Protein AF-A0A2S8VZA4-F1 (afdb_monomer_lite)

Radius of gyration: 19.42 Å; chains: 1; bounding box: 46×30×53 Å

Structure (mmCIF, N/CA/C/O backbone):
data_AF-A0A2S8VZA4-F1
#
_entry.id   AF-A0A2S8VZA4-F1
#
loop_
_atom_site.group_PDB
_atom_site.id
_atom_site.type_symbol
_atom_site.label_atom_id
_atom_site.label_alt_id
_atom_site.label_comp_id
_atom_site.label_asym_id
_atom_site.label_entity_id
_atom_site.label_seq_id
_atom_site.pdbx_PDB_ins_code
_atom_site.Cartn_x
_atom_site.Cartn_y
_atom_site.Cartn_z
_atom_site.occupancy
_atom_site.B_iso_or_equiv
_atom_site.auth_seq_id
_atom_site.auth_comp_id
_atom_site.auth_asym_id
_atom_site.auth_atom_id
_atom_site.pdbx_PDB_model_num
ATOM 1 N N . MET A 1 1 ? 7.591 -18.700 -24.364 1.00 55.00 1 MET A N 1
ATOM 2 C CA . MET A 1 1 ? 7.112 -17.469 -23.707 1.00 55.00 1 MET A CA 1
ATOM 3 C C . MET A 1 1 ? 7.825 -17.364 -22.366 1.00 55.00 1 MET A C 1
ATOM 5 O O . MET A 1 1 ? 7.843 -18.364 -21.656 1.00 55.00 1 MET A O 1
ATOM 9 N N . LYS A 1 2 ? 8.499 -16.248 -22.055 1.00 70.25 2 LYS A N 1
ATOM 10 C CA . LYS A 1 2 ? 9.031 -16.037 -20.696 1.00 70.25 2 LYS A CA 1
ATOM 11 C C . LYS A 1 2 ? 7.823 -15.895 -19.764 1.00 70.25 2 LYS A C 1
ATOM 13 O O . LYS A 1 2 ? 6.930 -15.115 -20.073 1.00 70.25 2 LYS A O 1
ATOM 18 N N . THR A 1 3 ? 7.761 -16.662 -18.678 1.00 84.06 3 THR A N 1
ATOM 19 C CA . THR A 1 3 ? 6.697 -16.487 -17.680 1.00 84.06 3 THR A CA 1
ATOM 20 C C . THR A 1 3 ? 6.897 -15.136 -16.998 1.00 84.06 3 THR A C 1
ATOM 22 O O . THR A 1 3 ? 7.970 -14.877 -16.453 1.00 84.06 3 THR A O 1
ATOM 25 N N . ILE A 1 4 ? 5.890 -14.268 -17.081 1.00 90.44 4 ILE A N 1
ATOM 26 C CA . ILE A 1 4 ? 5.880 -12.963 -16.416 1.00 90.44 4 ILE A CA 1
ATOM 27 C C . ILE A 1 4 ? 5.393 -13.182 -14.987 1.00 90.44 4 ILE A C 1
ATOM 29 O O . ILE A 1 4 ? 4.396 -13.871 -14.766 1.00 90.44 4 ILE A O 1
ATOM 33 N N . THR A 1 5 ? 6.115 -12.627 -14.021 1.00 90.44 5 THR A N 1
ATOM 34 C CA . THR A 1 5 ? 5.861 -12.864 -12.599 1.00 90.44 5 THR A CA 1
ATOM 35 C C . THR A 1 5 ? 5.222 -11.632 -11.975 1.00 90.44 5 THR A C 1
ATOM 37 O O . THR A 1 5 ? 5.810 -10.552 -11.994 1.00 90.44 5 THR A O 1
ATOM 40 N N . ILE A 1 6 ? 4.036 -11.801 -11.388 1.00 91.00 6 ILE A N 1
ATOM 41 C CA . ILE A 1 6 ? 3.406 -10.779 -10.545 1.00 91.00 6 ILE A CA 1
ATOM 42 C C . ILE A 1 6 ? 4.289 -10.522 -9.314 1.00 91.00 6 ILE A C 1
ATOM 44 O O . ILE A 1 6 ? 4.811 -11.456 -8.706 1.00 91.00 6 ILE A O 1
ATOM 48 N N . GLY A 1 7 ? 4.501 -9.251 -8.976 1.00 91.25 7 GLY A N 1
ATOM 49 C CA . GLY A 1 7 ? 5.499 -8.815 -7.998 1.00 91.25 7 GLY A CA 1
ATOM 50 C C . GLY A 1 7 ? 6.934 -8.806 -8.531 1.00 91.25 7 GLY A C 1
ATOM 51 O O . GLY A 1 7 ? 7.862 -8.529 -7.774 1.00 91.25 7 GLY A O 1
ATOM 52 N N . GLY A 1 8 ? 7.136 -9.113 -9.814 1.00 92.62 8 GLY A N 1
ATOM 53 C CA . GLY A 1 8 ? 8.428 -9.012 -10.479 1.00 92.62 8 GLY A CA 1
ATOM 54 C C . GLY A 1 8 ? 8.731 -7.591 -10.948 1.00 92.62 8 GLY A C 1
ATOM 55 O O . GLY A 1 8 ? 7.832 -6.837 -11.327 1.00 92.62 8 GLY A O 1
ATOM 56 N N . HIS A 1 9 ? 10.020 -7.253 -10.977 1.00 95.38 9 HIS A N 1
ATOM 57 C CA . HIS A 1 9 ? 10.513 -6.008 -11.554 1.00 95.38 9 HIS A CA 1
ATOM 58 C C . HIS A 1 9 ? 11.186 -6.267 -12.894 1.00 95.38 9 HIS A C 1
ATOM 60 O O . HIS A 1 9 ? 12.069 -7.120 -13.016 1.00 95.38 9 HIS A O 1
ATOM 66 N N . TYR A 1 10 ? 10.794 -5.490 -13.890 1.00 96.38 10 TYR A N 1
ATOM 67 C CA . TYR A 1 10 ? 11.301 -5.565 -15.248 1.00 96.38 10 TYR A CA 1
ATOM 68 C C . TYR A 1 10 ? 11.841 -4.210 -15.672 1.00 96.38 10 TYR A C 1
ATOM 70 O O . TYR A 1 10 ? 11.442 -3.171 -15.154 1.00 96.38 10 TYR A O 1
ATOM 78 N N . THR A 1 11 ? 12.743 -4.228 -16.638 1.00 96.56 11 THR A N 1
ATOM 79 C CA . THR A 1 11 ? 13.277 -3.029 -17.265 1.00 96.56 11 THR A CA 1
ATOM 80 C C . THR A 1 11 ? 13.158 -3.178 -18.772 1.00 96.56 11 THR A C 1
ATOM 82 O O . THR A 1 11 ? 13.461 -4.249 -19.302 1.00 96.56 11 THR A O 1
ATOM 85 N N . TYR A 1 12 ? 12.745 -2.101 -19.433 1.00 95.56 12 TYR A N 1
ATOM 86 C CA . TYR A 1 12 ? 12.834 -1.921 -20.878 1.00 95.56 12 TYR A CA 1
ATOM 87 C C . TYR A 1 12 ? 13.904 -0.874 -21.190 1.00 95.56 12 TYR A C 1
ATOM 89 O O . TYR A 1 12 ? 13.916 0.208 -20.587 1.00 95.56 12 TYR A O 1
ATOM 97 N N . ASP A 1 13 ? 14.808 -1.220 -22.100 1.00 92.31 13 ASP A N 1
ATOM 98 C CA . ASP A 1 13 ? 15.924 -0.383 -22.533 1.00 92.31 13 ASP A CA 1
ATOM 99 C C . ASP A 1 13 ? 16.188 -0.622 -24.021 1.00 92.31 13 ASP A C 1
ATOM 101 O O . ASP A 1 13 ? 16.822 -1.607 -24.393 1.00 92.31 13 ASP A O 1
ATOM 105 N N . ASP A 1 14 ? 15.688 0.279 -24.866 1.00 85.62 14 ASP A N 1
ATOM 106 C CA . ASP A 1 14 ? 15.838 0.189 -26.321 1.00 85.62 14 ASP A CA 1
ATOM 107 C C . ASP A 1 14 ? 17.250 0.543 -26.814 1.00 85.62 14 ASP A C 1
ATOM 109 O O . ASP A 1 14 ? 17.530 0.458 -28.011 1.00 85.62 14 ASP A O 1
ATOM 113 N N . GLY A 1 15 ? 18.147 0.972 -25.915 1.00 80.81 15 GLY A N 1
ATOM 114 C CA . GLY A 1 15 ? 19.497 1.426 -26.245 1.00 80.81 15 GLY A CA 1
ATOM 115 C C . GLY A 1 15 ? 19.547 2.680 -27.127 1.00 80.81 15 GLY A C 1
ATOM 116 O O . GLY A 1 15 ? 20.635 3.089 -27.538 1.00 80.81 15 GLY A O 1
ATOM 117 N N . LEU A 1 16 ? 18.395 3.282 -27.437 1.00 72.81 16 LEU A N 1
ATOM 118 C CA . LEU A 1 16 ? 18.250 4.478 -28.268 1.00 72.81 16 LEU A CA 1
ATOM 119 C C . LEU A 1 16 ? 17.930 5.702 -27.414 1.00 72.81 16 LEU A C 1
ATOM 121 O O . LEU A 1 16 ? 18.351 6.814 -27.736 1.00 72.81 16 LEU A O 1
ATOM 125 N N . THR A 1 17 ? 17.189 5.500 -26.328 1.00 71.69 17 THR A N 1
ATOM 126 C CA . THR A 1 17 ? 16.864 6.532 -25.350 1.00 71.69 17 THR A CA 1
ATOM 127 C C . THR A 1 17 ? 17.855 6.503 -24.186 1.00 71.69 17 THR A C 1
ATOM 129 O O . THR A 1 17 ? 18.296 5.450 -23.737 1.00 71.69 17 THR A O 1
ATOM 132 N N . GLU A 1 18 ? 18.198 7.671 -23.633 1.00 71.19 18 GLU A N 1
ATOM 133 C CA . GLU A 1 18 ? 18.988 7.736 -22.388 1.00 71.19 18 GLU A CA 1
ATOM 134 C C . GLU A 1 18 ? 18.173 7.281 -21.155 1.00 71.19 18 GLU A C 1
ATOM 136 O O . GLU A 1 18 ? 18.694 7.185 -20.040 1.00 71.19 18 GLU A O 1
ATOM 141 N N . SER A 1 19 ? 16.876 7.012 -21.334 1.00 81.06 19 SER A N 1
ATOM 142 C CA . SER A 1 19 ? 15.922 6.726 -20.270 1.00 81.06 19 SER A CA 1
ATOM 143 C C . SER A 1 19 ? 15.364 5.310 -20.342 1.00 81.06 19 SER A C 1
ATOM 145 O O . SER A 1 19 ? 14.475 5.016 -21.135 1.00 81.06 19 SER A O 1
ATOM 147 N N . LYS A 1 20 ? 15.793 4.470 -19.404 1.00 91.75 20 LYS A N 1
ATOM 148 C CA . LYS A 1 20 ? 15.170 3.169 -19.143 1.00 91.75 20 LYS A CA 1
ATOM 149 C C . LYS A 1 20 ? 13.783 3.326 -18.520 1.00 91.75 20 LYS A C 1
ATOM 151 O O . LYS A 1 20 ? 13.573 4.230 -17.703 1.00 91.75 20 LYS A O 1
ATOM 156 N N . THR A 1 21 ? 12.895 2.383 -18.826 1.00 95.38 21 THR A N 1
ATOM 157 C CA . THR A 1 21 ? 11.624 2.207 -18.110 1.00 95.38 21 THR A CA 1
ATOM 158 C C . THR A 1 21 ? 11.769 1.074 -17.105 1.00 95.38 21 THR A C 1
ATOM 160 O O . THR A 1 21 ? 12.103 -0.038 -17.502 1.00 95.38 21 THR A O 1
ATOM 163 N N . ILE A 1 22 ? 11.531 1.339 -15.820 1.00 96.75 22 ILE A N 1
ATOM 164 C CA . ILE A 1 22 ? 11.592 0.330 -14.747 1.00 96.75 22 ILE A CA 1
ATOM 165 C C . ILE A 1 22 ? 10.173 0.076 -14.262 1.00 96.75 22 ILE A C 1
ATOM 167 O O . ILE A 1 22 ? 9.508 1.021 -13.856 1.00 96.75 22 ILE A O 1
ATOM 171 N N . MET A 1 23 ? 9.728 -1.173 -14.291 1.00 96.94 23 MET A N 1
ATOM 172 C CA . MET A 1 23 ? 8.334 -1.576 -14.123 1.00 96.94 23 MET A CA 1
ATOM 173 C C . MET A 1 23 ? 8.218 -2.586 -12.989 1.00 96.94 23 MET A C 1
ATOM 175 O O . MET A 1 23 ? 8.932 -3.586 -12.978 1.00 96.94 23 MET A O 1
ATOM 179 N N . PHE A 1 24 ? 7.294 -2.363 -12.066 1.00 96.12 24 PHE A N 1
ATOM 180 C CA . PHE A 1 24 ? 6.857 -3.346 -11.081 1.00 96.12 24 PHE A CA 1
ATOM 181 C C . PHE A 1 24 ? 5.504 -3.920 -11.490 1.00 96.12 24 PHE A C 1
ATOM 183 O O . PHE A 1 24 ? 4.552 -3.161 -11.646 1.00 96.12 24 PHE A O 1
ATOM 190 N N . VAL A 1 25 ? 5.417 -5.237 -11.674 1.00 94.50 25 VAL A N 1
ATOM 191 C CA . VAL A 1 25 ? 4.212 -5.914 -12.178 1.00 94.50 25 VAL A CA 1
ATOM 192 C C . VAL A 1 25 ? 3.227 -6.171 -11.039 1.00 9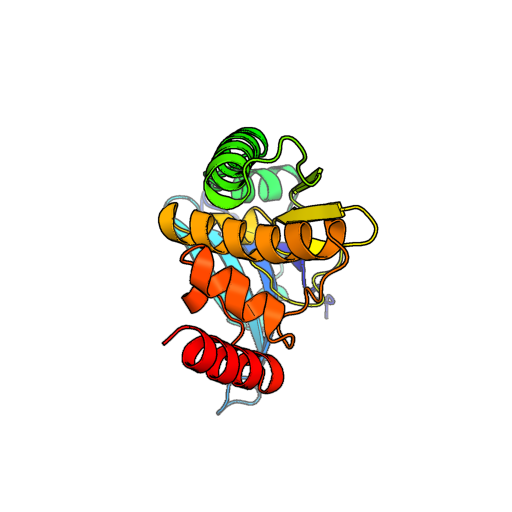4.50 25 VAL A C 1
ATOM 194 O O . VAL A 1 25 ? 3.562 -6.849 -10.071 1.00 94.50 25 VAL A O 1
ATOM 197 N N . ILE A 1 26 ? 1.998 -5.673 -11.172 1.00 93.44 26 ILE A N 1
ATOM 198 C CA . ILE A 1 26 ? 0.979 -5.684 -10.113 1.00 93.44 26 ILE A CA 1
ATOM 199 C C . ILE A 1 26 ? 0.007 -6.855 -10.265 1.00 93.44 26 ILE A C 1
ATOM 201 O O . ILE A 1 26 ? -0.224 -7.590 -9.311 1.00 93.44 26 ILE A O 1
ATOM 205 N N . ARG A 1 27 ? -0.593 -7.019 -11.448 1.00 91.69 27 ARG A N 1
ATOM 206 C CA . ARG A 1 27 ? -1.547 -8.097 -11.755 1.00 91.69 27 ARG A CA 1
ATOM 207 C C . ARG A 1 27 ? -1.693 -8.279 -13.262 1.00 91.69 27 ARG A C 1
ATOM 209 O O . ARG A 1 27 ? -1.369 -7.371 -14.023 1.00 91.69 27 ARG A O 1
ATOM 216 N N . ARG A 1 28 ? -2.213 -9.438 -13.671 1.00 91.12 28 ARG A N 1
ATOM 217 C CA . ARG A 1 28 ? -2.641 -9.712 -15.049 1.00 91.12 28 ARG A CA 1
ATOM 218 C C . ARG A 1 28 ? -4.145 -9.487 -15.170 1.00 91.12 28 ARG A C 1
ATOM 220 O O . ARG A 1 28 ? -4.895 -9.985 -14.331 1.00 91.12 28 ARG A O 1
ATOM 227 N N . GLY A 1 29 ? -4.561 -8.774 -16.207 1.00 88.62 29 GLY A N 1
ATOM 228 C CA . GLY A 1 29 ? -5.957 -8.522 -16.551 1.00 88.62 29 GLY A CA 1
ATOM 229 C C . GLY A 1 29 ? -6.291 -8.974 -17.971 1.00 88.62 29 GLY A C 1
ATOM 230 O O . GLY A 1 29 ? -5.420 -9.424 -18.721 1.00 88.62 29 GLY A O 1
ATOM 231 N N . LYS A 1 30 ? -7.571 -8.846 -18.323 1.00 88.81 30 LYS A N 1
ATOM 232 C CA . LYS A 1 30 ? -8.098 -9.037 -19.675 1.00 88.81 30 LYS A CA 1
ATOM 233 C C . LYS A 1 30 ? -8.979 -7.839 -20.016 1.00 88.81 30 LYS A C 1
ATOM 235 O O . LYS A 1 30 ? -9.731 -7.397 -19.146 1.00 88.81 30 LYS A O 1
ATOM 240 N N . TYR A 1 31 ? -8.873 -7.316 -21.233 1.00 83.06 31 TYR A N 1
ATOM 241 C CA . TYR A 1 31 ? -9.775 -6.260 -21.692 1.00 83.06 31 TYR A CA 1
ATOM 242 C C . TYR A 1 31 ? -11.207 -6.802 -21.819 1.00 83.06 31 TYR A C 1
ATOM 244 O O . TYR A 1 31 ? -11.407 -7.967 -22.158 1.00 83.06 31 TYR A O 1
ATOM 252 N N . GLU A 1 32 ? -12.211 -5.980 -21.497 1.00 75.31 32 GLU A N 1
ATOM 253 C CA . GLU A 1 32 ? -13.617 -6.423 -21.482 1.00 75.31 32 GLU A CA 1
ATOM 254 C C . GLU A 1 32 ? -14.112 -6.834 -22.879 1.00 75.31 32 GLU A C 1
ATOM 256 O O . GLU A 1 32 ? -14.867 -7.799 -22.999 1.00 75.31 32 GLU A O 1
ATOM 261 N N . ASP A 1 33 ? -13.626 -6.149 -23.919 1.00 77.06 33 ASP A N 1
ATOM 262 C CA . ASP A 1 33 ? -14.095 -6.295 -25.302 1.00 77.06 33 ASP A CA 1
ATOM 263 C C . ASP A 1 33 ? -13.138 -7.081 -26.218 1.00 77.06 33 ASP A C 1
ATOM 265 O O . ASP A 1 33 ? -13.530 -7.461 -27.321 1.00 77.06 33 ASP A O 1
ATOM 269 N N . ASP A 1 34 ? -11.917 -7.379 -25.760 1.00 72.75 34 ASP A N 1
ATOM 270 C CA . ASP A 1 34 ? -10.886 -8.051 -26.555 1.00 72.75 34 ASP A CA 1
ATOM 271 C C . ASP A 1 34 ? -10.349 -9.304 -25.847 1.00 72.75 34 ASP A C 1
ATOM 273 O O . ASP A 1 34 ? -10.184 -9.355 -24.628 1.00 72.75 34 ASP A O 1
ATOM 277 N N . ASP A 1 35 ? -9.970 -10.324 -26.624 1.00 80.19 35 ASP A N 1
ATOM 278 C CA . ASP A 1 35 ? -9.224 -11.487 -26.116 1.00 80.19 35 ASP A CA 1
ATOM 279 C C . ASP A 1 35 ? -7.760 -11.155 -25.739 1.00 80.19 35 ASP A C 1
ATOM 281 O O . ASP A 1 35 ? -6.956 -12.056 -25.496 1.00 80.19 35 ASP A O 1
ATOM 285 N N . ALA A 1 36 ? -7.418 -9.866 -25.665 1.00 86.44 36 ALA A N 1
ATOM 286 C CA . ALA A 1 36 ? -6.106 -9.360 -25.303 1.00 86.44 36 ALA A CA 1
ATOM 287 C C . ALA A 1 36 ? -5.918 -9.297 -23.780 1.00 86.44 36 ALA A C 1
ATOM 289 O O . ALA A 1 36 ? -6.785 -8.859 -23.016 1.00 86.44 36 ALA A O 1
ATOM 290 N N . GLU A 1 37 ? -4.742 -9.731 -23.341 1.00 91.69 37 GLU A N 1
ATOM 291 C CA . GLU A 1 37 ? -4.324 -9.692 -21.947 1.00 91.69 37 GLU A CA 1
ATOM 292 C C . GLU A 1 37 ? -3.326 -8.551 -21.734 1.00 91.69 37 GLU A C 1
ATOM 294 O O . GLU A 1 37 ? -2.552 -8.194 -22.625 1.00 91.69 37 GLU A O 1
ATOM 299 N N . PHE A 1 38 ? -3.290 -8.023 -20.516 1.00 93.06 38 PHE A N 1
ATOM 300 C CA . PHE A 1 38 ? -2.348 -6.976 -20.133 1.00 93.06 38 PHE A CA 1
ATOM 301 C C . PHE A 1 38 ? -1.846 -7.178 -18.704 1.00 93.06 38 PHE A C 1
ATOM 303 O O . PHE A 1 38 ? -2.413 -7.945 -17.919 1.00 93.06 38 PHE A O 1
ATOM 310 N N . TYR A 1 39 ? -0.772 -6.472 -18.365 1.00 94.12 39 TYR A N 1
ATOM 311 C CA . TYR A 1 39 ? -0.283 -6.336 -17.001 1.00 94.12 39 TYR A CA 1
ATOM 312 C C . TYR A 1 39 ? -0.369 -4.887 -16.540 1.00 94.12 39 TYR A C 1
ATOM 314 O O . TYR A 1 39 ? 0.157 -3.988 -17.195 1.00 94.12 39 TYR A O 1
ATOM 322 N N . ASP A 1 40 ? -0.965 -4.694 -15.367 1.00 94.62 40 ASP A N 1
ATOM 323 C CA . ASP A 1 40 ? -0.854 -3.451 -14.612 1.00 94.62 40 ASP A CA 1
ATOM 324 C C . ASP A 1 40 ? 0.556 -3.332 -14.027 1.00 94.62 40 ASP A C 1
ATOM 326 O O . ASP A 1 40 ? 1.088 -4.290 -13.452 1.00 94.62 40 ASP A O 1
ATOM 330 N N . THR A 1 41 ? 1.153 -2.147 -14.130 1.00 95.50 41 THR A N 1
ATOM 331 C CA . THR A 1 41 ? 2.495 -1.867 -13.614 1.00 95.50 41 THR A CA 1
ATOM 332 C C . THR A 1 41 ? 2.590 -0.518 -12.916 1.00 95.50 41 THR A C 1
ATOM 334 O O . THR A 1 41 ? 1.896 0.426 -13.287 1.00 95.50 41 THR A O 1
ATOM 337 N N . ILE A 1 42 ? 3.51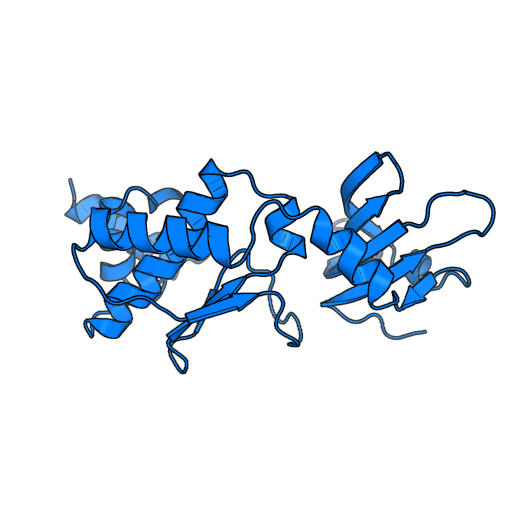1 -0.405 -11.956 1.00 96.50 42 ILE A N 1
ATOM 338 C CA . ILE A 1 42 ? 4.042 0.886 -11.492 1.00 96.50 42 ILE A CA 1
ATOM 339 C C . ILE A 1 42 ? 5.388 1.096 -12.163 1.00 96.50 42 ILE A C 1
ATOM 341 O O . ILE A 1 42 ? 6.292 0.273 -12.014 1.00 96.50 42 ILE A O 1
ATOM 345 N N . SER A 1 43 ? 5.510 2.186 -12.910 1.00 96.38 43 SER A N 1
ATOM 346 C CA . SER A 1 43 ? 6.577 2.361 -13.883 1.00 96.38 43 SER A CA 1
ATOM 347 C C . SER A 1 43 ? 7.265 3.713 -13.760 1.00 96.38 43 SER A C 1
ATOM 349 O O . SER A 1 43 ? 6.611 4.752 -13.799 1.00 96.38 43 SER A O 1
ATOM 351 N N . LEU A 1 44 ? 8.594 3.700 -13.647 1.00 96.19 44 LEU A N 1
ATOM 352 C CA . LEU A 1 44 ? 9.447 4.886 -13.701 1.00 96.19 44 LEU A CA 1
ATOM 353 C C . LEU A 1 44 ? 9.964 5.089 -15.124 1.00 96.19 44 LEU A C 1
ATOM 355 O O . LEU A 1 44 ? 10.715 4.255 -15.630 1.00 96.19 44 LEU A O 1
ATOM 359 N N . PHE A 1 45 ? 9.627 6.228 -15.724 1.00 92.69 45 PHE A N 1
ATOM 360 C CA . PHE A 1 45 ? 9.999 6.587 -17.092 1.00 92.69 45 PHE A CA 1
ATOM 361 C C . PHE A 1 45 ? 11.001 7.737 -17.100 1.00 92.69 45 PHE A C 1
ATOM 363 O O . PHE A 1 45 ? 10.601 8.888 -17.240 1.00 92.69 45 PHE A O 1
ATOM 370 N N . GLY A 1 46 ? 12.301 7.460 -16.965 1.00 85.94 46 GLY A N 1
ATOM 371 C CA . GLY A 1 46 ? 13.340 8.494 -17.086 1.00 85.94 46 GLY A CA 1
ATOM 372 C C . GLY A 1 46 ? 13.011 9.809 -16.364 1.00 85.94 46 GLY A C 1
ATOM 373 O O . GLY A 1 46 ? 12.892 9.839 -15.143 1.00 85.94 46 GLY A O 1
ATOM 374 N N . SER A 1 47 ? 12.856 10.886 -17.140 1.00 81.81 47 SER A N 1
ATOM 375 C CA . SER A 1 47 ? 12.500 12.234 -16.672 1.00 81.81 47 SER A CA 1
ATOM 376 C C . SER A 1 47 ? 10.997 12.479 -16.472 1.00 81.81 47 SER A C 1
ATOM 378 O O . SER A 1 47 ? 10.628 13.494 -15.887 1.00 81.81 47 SER A O 1
ATOM 380 N N . TYR A 1 48 ? 10.127 11.580 -16.933 1.00 85.31 48 TYR A N 1
ATOM 381 C CA . TYR A 1 48 ? 8.668 11.707 -16.844 1.00 85.31 48 TYR A CA 1
ATOM 382 C C . TYR A 1 48 ? 8.094 11.280 -15.484 1.00 85.31 48 TYR A C 1
ATOM 384 O O . TYR A 1 48 ? 6.921 11.539 -15.219 1.00 85.31 48 TYR A O 1
ATOM 392 N N . GLY A 1 49 ? 8.894 10.655 -14.616 1.00 92.31 49 GLY A N 1
ATOM 393 C CA . GLY A 1 49 ? 8.486 10.259 -13.264 1.00 92.31 49 GLY A CA 1
ATOM 394 C C . GLY A 1 49 ? 7.813 8.886 -13.187 1.00 92.31 49 GLY A C 1
ATOM 395 O O . GLY A 1 49 ? 7.967 8.056 -14.088 1.00 92.31 49 GLY A O 1
ATOM 396 N N . VAL A 1 50 ? 7.115 8.639 -12.073 1.00 95.56 50 VAL A N 1
ATOM 397 C CA . VAL A 1 50 ? 6.481 7.350 -11.752 1.00 95.56 50 VAL A CA 1
ATOM 398 C C . VAL A 1 50 ? 4.986 7.398 -12.050 1.00 95.56 50 VAL A C 1
ATOM 400 O O . VAL A 1 50 ? 4.308 8.338 -11.648 1.00 95.56 50 VAL A O 1
ATOM 403 N N . HIS A 1 51 ? 4.482 6.383 -12.751 1.00 95.12 51 HIS A N 1
ATOM 404 C CA . HIS A 1 51 ? 3.090 6.286 -13.199 1.00 95.12 51 HIS A CA 1
ATOM 405 C C . HIS A 1 51 ? 2.576 4.858 -13.085 1.00 95.12 51 HIS A C 1
ATOM 407 O O . HIS A 1 51 ? 3.342 3.911 -13.261 1.00 95.12 51 HIS A O 1
ATOM 413 N N . GLN A 1 52 ? 1.267 4.700 -12.905 1.00 94.75 52 GLN A N 1
ATOM 414 C CA . GLN A 1 52 ? 0.614 3.426 -13.185 1.00 94.75 52 GLN A CA 1
ATOM 415 C C . GLN A 1 52 ? 0.362 3.295 -14.694 1.00 94.75 52 GLN A C 1
ATOM 417 O O . GLN A 1 52 ? -0.115 4.237 -15.333 1.00 94.75 52 GLN A O 1
ATOM 422 N N . ARG A 1 53 ? 0.723 2.151 -15.280 1.00 94.75 53 ARG A N 1
ATOM 423 C CA . ARG A 1 53 ? 0.575 1.875 -16.716 1.00 94.75 53 ARG A CA 1
ATOM 424 C C . ARG A 1 53 ? 0.218 0.423 -16.978 1.00 94.75 53 ARG A C 1
ATOM 426 O O . ARG A 1 53 ? 0.750 -0.471 -16.325 1.00 94.75 53 ARG A O 1
ATOM 433 N N . GLU A 1 54 ? -0.606 0.221 -17.993 1.00 95.06 54 GLU A N 1
ATOM 434 C CA . GLU A 1 54 ? -0.897 -1.088 -18.566 1.00 95.06 54 GLU A CA 1
ATOM 435 C C . GLU A 1 54 ? 0.058 -1.370 -19.726 1.00 95.06 54 GLU A C 1
ATOM 437 O O . GLU A 1 54 ? 0.348 -0.485 -20.536 1.00 95.06 54 GLU A O 1
ATOM 442 N N . PHE A 1 55 ? 0.536 -2.606 -19.802 1.00 94.69 55 PHE A N 1
ATOM 443 C CA . PHE A 1 55 ? 1.313 -3.110 -20.927 1.00 94.69 55 PHE A CA 1
ATOM 444 C C . PHE A 1 55 ? 0.699 -4.415 -21.422 1.00 94.69 55 PHE A C 1
ATOM 446 O O . PHE A 1 55 ? 0.458 -5.326 -20.626 1.00 94.69 55 PHE A O 1
ATOM 453 N N . GLU A 1 56 ? 0.487 -4.523 -22.732 1.00 94.12 56 GLU A N 1
ATOM 454 C CA . GLU A 1 56 ? 0.085 -5.775 -23.381 1.00 94.12 56 GLU A CA 1
ATOM 455 C C . GLU A 1 56 ? 1.093 -6.892 -23.078 1.00 94.12 56 GLU A C 1
ATOM 457 O O . GLU A 1 56 ? 2.288 -6.649 -22.876 1.00 94.12 56 GLU A O 1
ATOM 462 N N . VAL A 1 57 ? 0.637 -8.144 -23.053 1.00 92.56 57 VAL A N 1
ATOM 463 C CA . VAL A 1 57 ? 1.524 -9.286 -22.769 1.00 92.56 57 VAL A CA 1
ATOM 464 C C . VAL A 1 57 ? 2.677 -9.380 -23.776 1.00 92.56 57 VAL A C 1
ATOM 466 O O . VAL A 1 57 ? 3.786 -9.784 -23.419 1.00 92.56 57 VAL A O 1
ATOM 469 N N . GLU A 1 58 ? 2.438 -8.991 -25.024 1.00 93.00 58 GLU A N 1
ATOM 470 C CA . GLU A 1 58 ? 3.395 -8.941 -26.127 1.00 93.00 58 GLU A CA 1
ATOM 471 C C . GLU A 1 58 ? 4.572 -8.013 -25.823 1.00 93.00 58 GLU A C 1
ATOM 473 O O . GLU A 1 58 ? 5.708 -8.351 -26.158 1.00 93.00 58 GLU A O 1
ATOM 478 N N . PHE A 1 59 ? 4.339 -6.901 -25.118 1.00 94.38 59 PHE A N 1
ATOM 479 C CA . PHE A 1 59 ? 5.395 -5.961 -24.740 1.00 94.38 59 PHE A CA 1
ATOM 480 C C . PHE A 1 59 ? 6.497 -6.651 -23.924 1.00 94.38 59 PHE A C 1
ATOM 482 O O . PHE A 1 59 ? 7.684 -6.475 -24.184 1.00 94.38 59 PHE A O 1
ATOM 489 N N . PHE A 1 60 ? 6.130 -7.529 -22.988 1.00 94.06 60 PHE A N 1
ATOM 490 C CA . PHE A 1 60 ? 7.097 -8.265 -22.164 1.00 94.06 60 PHE A CA 1
ATOM 491 C C . PHE A 1 60 ? 7.859 -9.362 -22.922 1.00 94.06 60 PHE A C 1
ATOM 493 O O . PHE A 1 60 ? 8.773 -9.985 -22.367 1.00 94.06 60 PHE A O 1
ATOM 500 N N . GLN A 1 61 ? 7.478 -9.637 -24.170 1.00 92.56 61 GLN A N 1
ATOM 501 C CA . GLN A 1 61 ? 8.188 -10.559 -25.053 1.00 92.56 61 GLN A CA 1
ATOM 502 C C . GLN A 1 61 ? 9.269 -9.855 -25.872 1.00 92.56 61 GLN A C 1
ATOM 504 O O . GLN A 1 61 ? 10.081 -10.546 -26.495 1.00 92.56 61 GLN A O 1
ATOM 509 N N . ASP A 1 62 ? 9.302 -8.519 -25.856 1.00 93.06 62 ASP A N 1
ATOM 510 C CA . ASP A 1 62 ? 10.332 -7.748 -26.531 1.00 93.06 62 ASP A CA 1
ATOM 511 C C . ASP A 1 62 ? 11.731 -8.164 -26.035 1.00 93.06 62 ASP A C 1
ATOM 513 O O . ASP A 1 62 ? 11.956 -8.478 -24.858 1.00 93.06 62 ASP A O 1
ATOM 517 N N . LYS A 1 63 ? 12.685 -8.213 -26.966 1.00 92.69 63 LYS A N 1
ATOM 518 C CA . LYS A 1 63 ? 14.079 -8.594 -26.699 1.00 92.69 63 LYS A CA 1
ATOM 519 C C . LYS A 1 63 ? 14.759 -7.635 -25.711 1.00 92.69 63 LYS A C 1
ATOM 521 O O . LYS A 1 63 ? 15.676 -8.063 -25.009 1.00 92.69 63 LYS A O 1
ATOM 526 N N . ASP A 1 64 ? 14.285 -6.394 -25.652 1.00 94.44 64 ASP A N 1
ATOM 527 C CA . ASP A 1 64 ? 14.822 -5.309 -24.841 1.00 94.44 64 ASP A CA 1
ATOM 528 C C . ASP A 1 64 ? 14.155 -5.257 -23.447 1.00 94.44 64 ASP A C 1
ATOM 530 O O . ASP A 1 64 ? 14.574 -4.490 -22.576 1.00 94.44 64 ASP A O 1
ATOM 534 N N . VAL A 1 65 ? 13.175 -6.142 -23.179 1.00 95.56 65 VAL A N 1
ATOM 535 C CA . VAL A 1 65 ? 12.622 -6.387 -21.838 1.00 95.56 65 VAL A CA 1
ATOM 536 C C . VAL A 1 65 ? 13.388 -7.495 -21.107 1.00 95.56 65 VAL A C 1
ATOM 538 O O . VAL A 1 65 ? 13.510 -8.652 -21.541 1.00 95.56 65 VAL A O 1
ATOM 541 N N . ARG A 1 66 ? 13.857 -7.163 -19.901 1.00 95.19 66 ARG A N 1
ATOM 542 C CA . ARG A 1 66 ? 14.540 -8.089 -18.983 1.00 95.19 66 ARG A CA 1
ATOM 543 C C . ARG A 1 66 ? 14.129 -7.861 -17.534 1.00 95.19 66 ARG A C 1
ATOM 545 O O . ARG A 1 66 ? 13.484 -6.871 -17.218 1.00 95.19 66 ARG A O 1
ATOM 552 N N . LEU A 1 67 ? 14.551 -8.756 -16.642 1.00 95.38 67 LEU A N 1
ATOM 553 C CA . LEU A 1 67 ? 14.465 -8.502 -15.204 1.00 95.38 67 LEU A CA 1
ATOM 554 C C . LEU A 1 67 ? 15.291 -7.262 -14.841 1.00 95.38 67 LEU A C 1
ATOM 556 O O . LEU A 1 67 ? 16.400 -7.063 -15.359 1.00 95.38 67 LEU A O 1
ATOM 560 N N . ALA A 1 68 ? 14.732 -6.438 -13.961 1.00 95.62 68 ALA A N 1
ATOM 561 C CA . ALA A 1 68 ? 15.410 -5.267 -13.436 1.00 95.62 68 ALA A CA 1
ATOM 562 C C . ALA A 1 68 ? 16.577 -5.680 -12.532 1.00 95.62 68 ALA A C 1
ATOM 564 O O . ALA A 1 68 ? 16.522 -6.694 -11.831 1.00 95.62 68 ALA A O 1
ATOM 565 N N . THR A 1 69 ? 17.648 -4.890 -12.534 1.00 95.88 69 THR A N 1
ATOM 566 C CA . THR A 1 69 ? 18.720 -5.047 -11.541 1.00 95.88 69 THR A CA 1
ATOM 567 C C . THR A 1 69 ? 18.271 -4.497 -10.187 1.00 95.88 69 THR A C 1
ATOM 569 O O . THR A 1 69 ? 17.362 -3.673 -10.113 1.00 95.88 69 THR A O 1
ATOM 572 N N . GLN A 1 70 ? 18.944 -4.881 -9.097 1.00 95.56 70 GLN A N 1
ATOM 573 C CA . GLN A 1 70 ? 18.634 -4.319 -7.776 1.00 95.56 70 GLN A CA 1
ATOM 574 C C . GLN A 1 70 ? 18.803 -2.791 -7.735 1.00 95.56 70 GLN A C 1
ATOM 576 O O . GLN A 1 70 ? 18.056 -2.107 -7.045 1.00 95.56 70 GLN A O 1
ATOM 581 N N . GLU A 1 71 ? 19.764 -2.246 -8.483 1.00 95.62 71 GLU A N 1
ATOM 582 C CA . GLU A 1 71 ? 19.952 -0.800 -8.612 1.00 95.62 71 GLU A CA 1
ATOM 583 C C . GLU A 1 71 ? 18.750 -0.130 -9.292 1.00 95.62 71 GLU A C 1
ATOM 585 O O . GLU A 1 71 ? 18.270 0.898 -8.822 1.00 95.62 71 GLU A O 1
ATOM 590 N N . GLU A 1 72 ? 18.215 -0.739 -10.352 1.00 95.81 72 GLU A N 1
ATOM 591 C CA . GLU A 1 72 ? 17.015 -0.260 -11.042 1.00 95.81 72 GLU A CA 1
ATOM 592 C C . GLU A 1 72 ? 15.785 -0.329 -10.124 1.00 95.81 72 GLU A C 1
ATOM 594 O O . GLU A 1 72 ? 15.054 0.653 -9.999 1.00 95.81 72 GLU A O 1
ATOM 599 N N . VAL A 1 73 ? 15.605 -1.431 -9.390 1.00 95.50 73 VAL A N 1
ATOM 600 C CA . VAL A 1 73 ? 14.542 -1.550 -8.376 1.00 95.50 73 VAL A CA 1
ATOM 601 C C . VAL A 1 73 ? 14.679 -0.465 -7.306 1.00 95.50 73 VAL A C 1
ATOM 603 O O . VAL A 1 73 ? 13.710 0.223 -6.987 1.00 95.50 73 VAL A O 1
ATOM 606 N N . ASN A 1 74 ? 15.888 -0.252 -6.785 1.00 95.19 74 ASN A N 1
ATOM 607 C CA . ASN A 1 74 ? 16.145 0.784 -5.787 1.00 95.19 74 ASN A CA 1
ATOM 608 C C . ASN A 1 74 ? 15.885 2.191 -6.339 1.00 95.19 74 ASN A C 1
ATOM 610 O O . ASN A 1 74 ? 15.399 3.042 -5.601 1.00 95.19 74 ASN A O 1
ATOM 614 N N . LYS A 1 75 ? 16.159 2.436 -7.626 1.00 95.19 75 LYS A N 1
ATOM 615 C CA . LYS A 1 75 ? 15.859 3.708 -8.293 1.00 95.19 75 LYS A CA 1
ATOM 616 C C . LYS A 1 75 ? 14.355 3.961 -8.399 1.00 95.19 75 LYS A C 1
ATOM 618 O O . LYS A 1 75 ? 13.919 5.093 -8.211 1.00 95.19 75 LYS A O 1
ATOM 623 N N . LEU A 1 76 ? 13.550 2.936 -8.681 1.00 95.88 76 LEU A N 1
ATOM 624 C CA . LEU A 1 76 ? 12.093 3.065 -8.607 1.00 95.88 76 LEU A CA 1
ATOM 625 C C . LEU A 1 76 ? 11.682 3.427 -7.173 1.00 95.88 76 LEU A C 1
ATOM 627 O O . LEU A 1 76 ? 11.077 4.472 -6.946 1.00 95.88 76 LEU A O 1
ATOM 631 N N . ARG A 1 77 ? 12.109 2.624 -6.194 1.00 95.12 77 ARG A N 1
ATOM 632 C CA . ARG A 1 77 ? 11.749 2.787 -4.775 1.00 95.12 77 ARG A CA 1
ATOM 633 C C . ARG A 1 77 ? 12.223 4.094 -4.150 1.00 95.12 77 ARG A C 1
ATOM 635 O O . ARG A 1 77 ? 11.565 4.592 -3.247 1.00 95.12 77 ARG A O 1
ATOM 642 N N . SER A 1 78 ? 13.317 4.687 -4.630 1.00 94.69 78 SER A N 1
ATOM 643 C CA . SER A 1 78 ? 13.820 5.964 -4.107 1.00 94.69 78 SER A CA 1
ATOM 644 C C . SER A 1 78 ? 12.886 7.147 -4.369 1.00 94.69 78 SER A C 1
ATOM 646 O O . SER A 1 78 ? 13.109 8.216 -3.813 1.00 94.69 78 SER A O 1
ATOM 648 N N . HIS A 1 79 ? 11.868 6.978 -5.218 1.00 95.06 79 HIS A N 1
ATOM 649 C CA . HIS A 1 79 ? 10.811 7.972 -5.407 1.00 95.06 79 HIS A CA 1
ATOM 650 C C . HIS A 1 79 ? 9.754 7.922 -4.293 1.00 95.06 79 HIS A C 1
ATOM 652 O O . HIS A 1 79 ? 8.892 8.793 -4.236 1.00 95.06 79 HIS A O 1
ATOM 658 N N . CYS A 1 80 ? 9.804 6.920 -3.408 1.00 95.00 80 CYS A N 1
ATOM 659 C CA . CYS A 1 80 ? 8.906 6.830 -2.269 1.00 95.00 80 CYS A CA 1
ATOM 660 C C . CYS A 1 80 ? 9.334 7.850 -1.214 1.00 95.00 80 CYS A C 1
ATOM 662 O O . CYS A 1 80 ? 10.426 7.761 -0.649 1.00 95.00 80 CYS A O 1
ATOM 664 N N . SER A 1 81 ? 8.454 8.803 -0.915 1.00 93.94 81 SER A N 1
ATOM 665 C CA . SER A 1 81 ? 8.686 9.810 0.128 1.00 93.94 81 SER A CA 1
ATOM 666 C C . SER A 1 81 ? 8.612 9.226 1.546 1.00 93.94 81 SER A C 1
ATOM 668 O O . SER A 1 81 ? 9.067 9.844 2.513 1.00 93.94 81 SER A O 1
ATOM 670 N N . PHE A 1 82 ? 8.044 8.027 1.692 1.00 94.69 82 PHE A N 1
ATOM 671 C CA . PHE A 1 82 ? 7.887 7.351 2.971 1.00 94.69 82 PHE A CA 1
ATOM 672 C C . PHE A 1 82 ? 9.080 6.441 3.240 1.00 94.69 82 PHE A C 1
ATOM 674 O O . PHE A 1 82 ? 9.412 5.546 2.470 1.00 94.69 82 PHE A O 1
ATOM 681 N N . THR A 1 83 ? 9.718 6.661 4.383 1.00 92.81 83 THR A N 1
ATOM 682 C CA . THR A 1 83 ? 10.852 5.872 4.853 1.00 92.81 83 THR A CA 1
ATOM 683 C C . THR A 1 83 ? 10.465 5.173 6.151 1.00 92.81 83 THR A C 1
ATOM 685 O O . THR A 1 83 ? 9.587 5.655 6.874 1.00 92.81 83 THR A O 1
ATOM 688 N N . PRO A 1 84 ? 11.157 4.093 6.546 1.00 93.38 84 PRO A N 1
ATOM 689 C CA . PRO A 1 84 ? 10.869 3.430 7.813 1.00 93.38 84 PRO A CA 1
ATOM 690 C C . PRO A 1 84 ? 10.900 4.368 9.031 1.00 93.38 84 PRO A C 1
ATOM 692 O O . PRO A 1 84 ? 10.170 4.144 9.992 1.00 93.38 84 PRO A O 1
ATOM 695 N N . SER A 1 85 ? 11.731 5.418 9.026 1.00 94.25 85 SER A N 1
ATOM 696 C CA . SER A 1 85 ? 11.766 6.405 10.113 1.00 94.25 85 SER A CA 1
ATOM 697 C C . SER A 1 85 ? 10.570 7.356 10.086 1.00 94.25 85 SER A C 1
ATOM 699 O O . SER A 1 85 ? 9.990 7.602 11.142 1.00 94.25 85 SER A O 1
ATOM 701 N N . THR A 1 86 ? 10.174 7.868 8.915 1.00 94.44 86 THR A N 1
ATOM 702 C CA . THR A 1 86 ? 9.019 8.777 8.820 1.00 94.44 86 THR A CA 1
ATOM 703 C C . THR A 1 86 ? 7.723 8.058 9.179 1.00 94.44 86 THR A C 1
ATOM 705 O O . THR A 1 86 ? 6.935 8.595 9.958 1.00 94.44 86 THR A O 1
ATOM 708 N N . VAL A 1 87 ? 7.556 6.806 8.736 1.00 95.94 87 VAL A N 1
ATOM 709 C CA . VAL A 1 87 ? 6.404 5.982 9.128 1.00 95.94 87 VAL A CA 1
ATOM 710 C C . VAL A 1 87 ? 6.408 5.691 10.624 1.00 95.94 87 VAL A C 1
ATOM 712 O O . VAL A 1 87 ? 5.376 5.869 11.263 1.00 95.94 87 VAL A O 1
ATOM 715 N N . ARG A 1 88 ? 7.553 5.321 11.221 1.00 95.94 88 ARG A N 1
ATOM 716 C CA . ARG A 1 88 ? 7.640 5.106 12.680 1.00 95.94 88 ARG A CA 1
ATOM 717 C C . ARG A 1 88 ? 7.206 6.332 13.476 1.00 95.94 88 ARG A C 1
ATOM 719 O O . ARG A 1 88 ? 6.405 6.200 14.391 1.00 95.94 88 ARG A O 1
ATOM 726 N N . ASN A 1 89 ? 7.697 7.515 13.116 1.00 95.75 89 ASN A N 1
ATOM 727 C CA . ASN A 1 89 ? 7.352 8.743 13.833 1.00 95.75 89 ASN A CA 1
ATOM 728 C C . ASN A 1 89 ? 5.854 9.064 13.721 1.00 95.75 89 ASN A C 1
ATOM 730 O O . ASN A 1 89 ? 5.224 9.437 14.710 1.00 95.75 89 ASN A O 1
ATOM 734 N N . LYS A 1 90 ? 5.276 8.900 12.522 1.00 96.50 90 LYS A N 1
ATOM 735 C CA . LYS A 1 90 ? 3.839 9.094 12.294 1.00 96.50 90 LYS A CA 1
ATOM 736 C C . LYS A 1 90 ? 3.015 8.081 13.089 1.00 96.50 90 LYS A C 1
ATOM 738 O O . LYS A 1 90 ? 2.045 8.460 13.734 1.00 96.50 90 LYS A O 1
ATOM 743 N N . MET A 1 91 ? 3.436 6.820 13.086 1.00 96.81 91 MET A N 1
ATOM 744 C CA . MET A 1 91 ? 2.812 5.734 13.833 1.00 96.81 91 MET A CA 1
ATOM 745 C C . MET A 1 91 ? 2.803 6.017 15.337 1.00 96.81 91 MET A C 1
ATOM 747 O O . MET A 1 91 ? 1.741 5.972 15.946 1.00 96.81 91 MET A O 1
ATOM 751 N N . ASP A 1 92 ? 3.947 6.377 15.923 1.00 97.00 92 ASP A N 1
ATOM 752 C CA . ASP A 1 92 ? 4.046 6.715 17.349 1.00 97.00 92 ASP A CA 1
ATOM 753 C C . ASP A 1 92 ? 3.096 7.872 17.717 1.00 97.00 92 ASP A C 1
ATOM 755 O O . ASP A 1 92 ? 2.396 7.822 18.732 1.00 97.00 92 ASP A O 1
ATOM 759 N N . TYR A 1 93 ? 3.027 8.901 16.864 1.00 97.12 93 TYR A N 1
ATOM 760 C CA . TYR A 1 93 ? 2.096 10.017 17.035 1.00 97.12 93 TYR A CA 1
ATOM 761 C C . TYR A 1 93 ? 0.630 9.562 17.014 1.00 97.12 93 TYR A C 1
ATOM 763 O O . TYR A 1 93 ? -0.129 9.915 17.918 1.00 97.12 93 TYR A O 1
ATOM 771 N N . LEU A 1 94 ? 0.228 8.776 16.011 1.00 97.81 94 LEU A N 1
ATOM 772 C CA . LEU A 1 94 ? -1.152 8.305 15.864 1.00 97.81 94 LEU A CA 1
ATOM 773 C C . LEU A 1 94 ? -1.555 7.376 17.010 1.00 97.81 94 LEU A C 1
ATOM 775 O O . LEU A 1 94 ? -2.644 7.528 17.563 1.00 97.81 94 LEU A O 1
ATOM 779 N N . ILE A 1 95 ? -0.664 6.471 17.421 1.00 98.06 95 ILE A N 1
ATOM 780 C CA . ILE A 1 95 ? -0.931 5.551 18.526 1.00 98.06 95 ILE A CA 1
ATOM 781 C C . ILE A 1 95 ? -1.180 6.321 19.823 1.00 98.06 95 ILE A C 1
ATOM 783 O O . ILE A 1 95 ? -2.173 6.085 20.517 1.00 98.06 95 ILE A O 1
ATOM 787 N N . SER A 1 96 ? -0.307 7.281 20.125 1.00 97.38 96 SER A N 1
ATOM 788 C CA . SER A 1 96 ? -0.456 8.148 21.292 1.00 97.38 96 SER A CA 1
ATOM 789 C C . SER A 1 96 ? -1.755 8.959 21.228 1.00 97.38 96 SER A C 1
ATOM 791 O O . SER A 1 96 ? -2.509 8.999 22.200 1.00 97.38 96 SER A O 1
ATOM 793 N N . LYS A 1 97 ? -2.066 9.539 20.062 1.00 97.50 97 LYS A N 1
ATOM 794 C CA . LYS A 1 97 ? -3.266 10.354 19.833 1.00 97.50 97 LYS A CA 1
ATOM 795 C C . LYS A 1 97 ? -4.572 9.578 20.031 1.00 97.50 97 LYS A C 1
ATOM 797 O O . LYS A 1 97 ? -5.502 10.131 20.613 1.00 97.50 97 LYS A O 1
ATOM 802 N N . HIS A 1 98 ? -4.667 8.349 19.523 1.00 98.00 98 HIS A N 1
ATOM 803 C CA . HIS A 1 98 ? -5.936 7.612 19.465 1.00 98.00 98 HIS A CA 1
ATOM 804 C C . HIS A 1 98 ? -6.130 6.606 20.605 1.00 98.00 98 HIS A C 1
ATOM 806 O O . HIS A 1 98 ? -7.265 6.399 21.042 1.00 98.00 98 HIS A O 1
ATOM 812 N N . TRP A 1 99 ? -5.046 6.017 21.117 1.00 97.81 99 TRP A N 1
ATOM 813 C CA . TRP A 1 99 ? -5.117 4.949 22.122 1.00 97.81 99 TRP A CA 1
ATOM 814 C C . TRP A 1 99 ? -4.321 5.241 23.394 1.00 97.81 99 TRP A C 1
ATOM 816 O O . TRP A 1 99 ? -4.547 4.580 24.404 1.00 97.81 99 TRP A O 1
ATOM 826 N N . GLY A 1 100 ? -3.419 6.231 23.387 1.00 96.88 100 GLY A N 1
ATOM 827 C CA . GLY A 1 100 ? -2.667 6.637 24.580 1.00 96.88 100 GLY A CA 1
ATOM 828 C C . GLY A 1 100 ? -1.733 5.553 25.128 1.00 96.88 100 GLY A C 1
ATOM 829 O O . GLY A 1 100 ? -1.434 5.547 26.323 1.00 96.88 100 GLY A O 1
ATOM 830 N N . ILE A 1 101 ? -1.295 4.621 24.277 1.00 95.06 101 ILE A N 1
ATOM 831 C CA . ILE A 1 101 ? -0.403 3.513 24.642 1.00 95.06 101 ILE A CA 1
ATOM 832 C C . ILE A 1 101 ? 1.013 3.729 24.097 1.00 95.06 101 ILE A C 1
ATOM 834 O O . ILE A 1 101 ? 1.221 4.457 23.133 1.00 95.06 101 ILE A O 1
ATOM 838 N N . ASN A 1 102 ? 1.989 3.060 24.718 1.00 90.38 102 ASN A N 1
ATOM 839 C CA . ASN A 1 102 ? 3.414 3.165 24.367 1.00 90.38 102 ASN A CA 1
ATOM 840 C C . ASN A 1 102 ? 3.954 1.931 23.620 1.00 90.38 102 ASN A C 1
ATOM 842 O O . ASN A 1 102 ? 5.165 1.807 23.439 1.00 90.38 102 ASN A O 1
ATOM 846 N N . ASN A 1 103 ? 3.077 0.998 23.238 1.00 94.00 103 ASN A N 1
ATOM 847 C CA . ASN A 1 103 ? 3.441 -0.136 22.391 1.00 94.00 103 ASN A CA 1
ATOM 848 C C . ASN A 1 103 ? 3.215 0.214 20.916 1.00 94.00 103 ASN A C 1
ATOM 850 O O . ASN A 1 103 ? 2.446 1.124 20.620 1.00 94.00 103 ASN A O 1
ATOM 854 N N . ARG A 1 104 ? 3.859 -0.508 19.998 1.00 95.88 104 ARG A N 1
ATOM 855 C CA . ARG A 1 104 ? 3.675 -0.332 18.552 1.00 95.88 104 ARG A CA 1
ATOM 856 C C . ARG A 1 104 ? 3.990 -1.619 17.790 1.00 95.88 104 ARG A C 1
ATOM 858 O O . ARG A 1 104 ? 4.809 -2.401 18.277 1.00 95.88 104 ARG A O 1
ATOM 865 N N . PRO A 1 105 ? 3.419 -1.815 16.594 1.00 97.44 105 PRO A N 1
ATOM 866 C CA . PRO A 1 105 ? 3.803 -2.923 15.736 1.00 97.44 105 PRO A CA 1
ATOM 867 C C . PRO A 1 105 ? 5.211 -2.732 15.158 1.00 97.44 105 PRO A C 1
ATOM 869 O O . PRO A 1 105 ? 5.767 -1.628 15.109 1.00 97.44 105 PRO A O 1
ATOM 872 N N . ASN A 1 106 ? 5.779 -3.828 14.665 1.00 97.12 106 ASN A N 1
ATOM 873 C CA . ASN A 1 106 ? 6.953 -3.792 13.801 1.00 97.12 106 ASN A CA 1
ATOM 874 C C . ASN A 1 106 ? 6.598 -3.167 12.443 1.00 97.12 106 ASN A C 1
ATOM 876 O O . ASN A 1 106 ? 5.442 -3.162 12.031 1.00 97.12 106 ASN A O 1
ATOM 880 N N . ILE A 1 107 ? 7.603 -2.672 11.718 1.00 96.06 107 ILE A N 1
ATOM 881 C CA . ILE A 1 107 ? 7.434 -2.175 10.347 1.00 96.06 107 ILE A CA 1
ATOM 882 C C . ILE A 1 107 ? 8.356 -2.956 9.423 1.00 96.06 107 ILE A C 1
ATOM 884 O O . ILE A 1 107 ? 9.564 -3.023 9.665 1.00 96.06 107 ILE A O 1
ATOM 888 N N . VAL A 1 108 ? 7.788 -3.486 8.345 1.00 95.19 108 VAL A N 1
ATOM 889 C CA . VAL A 1 108 ? 8.503 -4.177 7.272 1.00 95.19 108 VAL A CA 1
ATOM 890 C C . VAL A 1 108 ? 8.234 -3.441 5.965 1.00 95.19 108 VAL A C 1
ATOM 892 O O . VAL A 1 108 ? 7.086 -3.230 5.592 1.00 95.19 108 VAL A O 1
ATOM 895 N N . PHE A 1 109 ? 9.301 -3.039 5.280 1.00 93.62 109 PHE A N 1
ATOM 896 C CA . PHE A 1 109 ? 9.226 -2.458 3.942 1.00 93.62 109 PHE A CA 1
ATOM 897 C C . PHE A 1 109 ? 9.736 -3.465 2.923 1.00 93.62 109 PHE A C 1
ATOM 899 O O . PHE A 1 109 ? 10.743 -4.130 3.168 1.00 93.62 109 PHE A O 1
ATOM 906 N N . ASP A 1 110 ? 9.059 -3.518 1.782 1.00 92.56 110 ASP A N 1
ATOM 907 C CA . ASP A 1 110 ? 9.475 -4.258 0.595 1.00 92.56 110 ASP A CA 1
ATOM 908 C C . ASP A 1 110 ? 9.835 -5.730 0.880 1.00 92.56 110 ASP A C 1
ATOM 910 O O . ASP A 1 110 ? 10.933 -6.174 0.515 1.00 92.56 110 ASP A O 1
ATOM 914 N N . PRO A 1 111 ? 8.947 -6.504 1.542 1.00 90.00 111 PRO A N 1
ATOM 915 C CA . PRO A 1 111 ? 9.213 -7.910 1.812 1.00 90.00 111 PRO A CA 1
ATOM 916 C C . PRO A 1 111 ? 9.408 -8.686 0.508 1.00 90.00 111 PRO A C 1
ATOM 918 O O . PRO A 1 111 ? 8.759 -8.438 -0.514 1.00 90.00 111 PRO A O 1
ATOM 921 N N . TYR A 1 112 ? 10.296 -9.676 0.560 1.00 80.06 112 TYR A N 1
ATOM 922 C CA . TYR A 1 112 ? 10.495 -10.612 -0.538 1.00 80.06 112 TYR A CA 1
ATOM 923 C C . TYR A 1 112 ? 9.417 -11.703 -0.492 1.00 80.06 112 TYR A C 1
ATOM 925 O O . TYR A 1 112 ? 9.678 -12.842 -0.116 1.00 80.06 112 TYR A O 1
ATOM 933 N N . GLU A 1 113 ? 8.187 -11.331 -0.832 1.00 73.81 113 GLU A N 1
ATOM 934 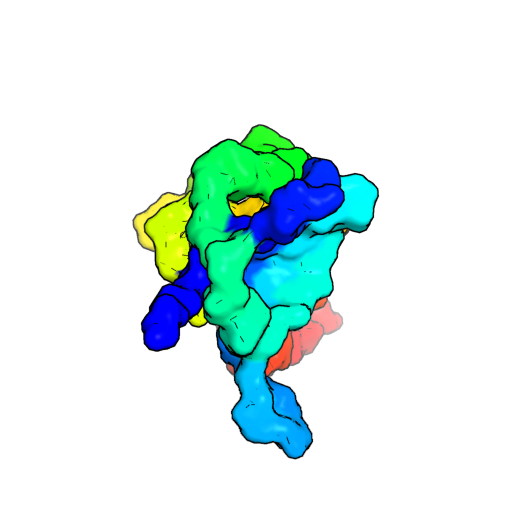C CA . GLU A 1 113 ? 7.064 -12.258 -0.985 1.00 73.81 113 GLU A CA 1
ATOM 935 C C . GLU A 1 113 ? 6.395 -12.072 -2.356 1.00 73.81 113 GLU A C 1
ATOM 937 O O . GLU A 1 113 ? 6.388 -10.949 -2.885 1.00 73.81 113 GLU A O 1
ATOM 942 N N . PRO A 1 114 ? 5.845 -13.145 -2.952 1.00 72.00 114 PRO A N 1
ATOM 943 C CA . PRO A 1 114 ? 4.965 -13.030 -4.106 1.00 72.00 114 PRO A CA 1
ATOM 944 C C . PRO A 1 114 ? 3.785 -12.113 -3.780 1.00 72.00 114 PRO A C 1
ATOM 946 O O . PRO A 1 114 ? 3.193 -12.209 -2.707 1.00 72.00 114 PRO A O 1
ATOM 949 N N . LEU A 1 115 ? 3.429 -11.231 -4.712 1.00 73.94 115 LEU A N 1
ATOM 950 C CA . LEU A 1 115 ? 2.190 -10.472 -4.598 1.00 73.94 115 LEU A CA 1
ATOM 951 C C . LEU A 1 115 ? 1.018 -11.387 -4.967 1.00 73.94 115 LEU A C 1
ATOM 953 O O . LEU A 1 115 ? 0.701 -11.548 -6.142 1.00 73.94 115 LEU A O 1
ATOM 957 N N . GLU A 1 116 ? 0.386 -11.998 -3.967 1.00 69.88 116 GLU A N 1
ATOM 958 C CA . GLU A 1 116 ? -0.890 -12.699 -4.171 1.00 69.88 116 GLU A CA 1
ATOM 959 C C . GLU A 1 116 ? -2.038 -11.702 -4.383 1.00 69.88 116 GLU A C 1
ATOM 961 O O . GLU A 1 116 ? -2.941 -11.944 -5.183 1.00 69.88 116 GLU A O 1
ATOM 966 N N . THR A 1 117 ? -1.968 -10.545 -3.717 1.00 72.12 117 THR A N 1
ATOM 967 C CA . THR A 1 117 ? -2.925 -9.440 -3.833 1.00 72.12 117 THR A CA 1
ATOM 968 C C . THR A 1 117 ? -2.220 -8.093 -3.715 1.00 72.12 117 THR A C 1
ATOM 970 O O . THR A 1 117 ? -1.234 -7.956 -2.992 1.00 72.12 117 THR A O 1
ATOM 973 N N . THR A 1 118 ? -2.742 -7.074 -4.392 1.00 78.44 118 THR A N 1
ATOM 974 C CA . THR A 1 118 ? -2.272 -5.689 -4.260 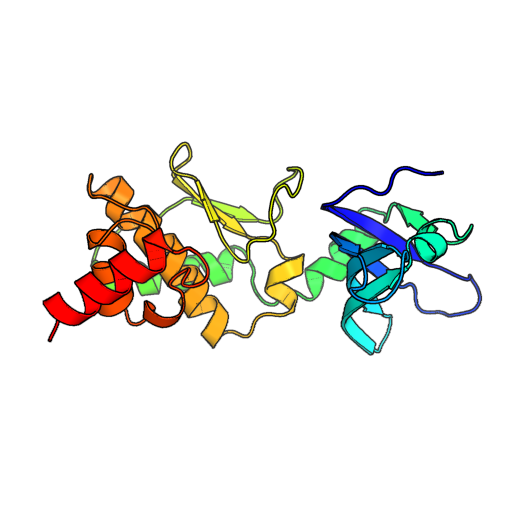1.00 78.44 118 THR A CA 1
ATOM 975 C C . THR A 1 118 ? -2.793 -5.070 -2.968 1.00 78.44 118 THR A C 1
ATOM 977 O O . THR A 1 118 ? -4.002 -5.035 -2.759 1.00 78.44 118 THR A O 1
ATOM 980 N N . TYR A 1 119 ? -1.896 -4.562 -2.124 1.00 84.44 119 TYR A N 1
ATOM 981 C CA . TYR A 1 119 ? -2.245 -3.854 -0.895 1.00 84.44 119 TYR A CA 1
ATOM 982 C C . TYR A 1 119 ? -1.333 -2.633 -0.708 1.00 84.44 119 TYR A C 1
ATOM 984 O O . TYR A 1 119 ? -0.145 -2.677 -1.035 1.00 84.44 119 TYR A O 1
ATOM 992 N N . LEU A 1 120 ? -1.895 -1.530 -0.203 1.00 85.94 120 LEU A N 1
ATOM 993 C CA . LEU A 1 120 ? -1.139 -0.312 0.128 1.00 85.94 120 LEU A CA 1
ATOM 994 C C . LEU A 1 120 ? -0.467 -0.421 1.507 1.00 85.94 120 LEU A C 1
ATOM 996 O O . LEU A 1 120 ? 0.609 0.134 1.721 1.00 85.94 120 LEU A O 1
ATOM 1000 N N . GLY A 1 121 ? -1.080 -1.187 2.406 1.00 92.12 121 GLY A N 1
ATOM 1001 C CA . GLY A 1 121 ? -0.564 -1.622 3.697 1.00 92.12 121 GLY A CA 1
ATOM 1002 C C . GLY A 1 121 ? -1.172 -2.981 4.046 1.00 92.12 121 GLY A C 1
ATOM 1003 O O . GLY A 1 121 ? -2.155 -3.388 3.429 1.00 92.12 121 GLY A O 1
ATOM 1004 N N . ALA A 1 122 ? -0.543 -3.712 4.960 1.00 94.00 122 ALA A N 1
ATOM 1005 C CA . ALA A 1 122 ? -1.120 -4.933 5.507 1.00 94.00 122 ALA A CA 1
ATOM 1006 C C . ALA A 1 122 ? -0.632 -5.188 6.932 1.00 94.00 122 ALA A C 1
ATOM 1008 O O . ALA A 1 122 ? 0.566 -5.100 7.219 1.00 94.00 122 ALA A O 1
ATOM 1009 N N . TYR A 1 123 ? -1.545 -5.579 7.813 1.00 96.50 123 TYR A N 1
ATOM 1010 C CA . TYR A 1 123 ? -1.217 -6.056 9.144 1.00 96.50 123 TYR A CA 1
ATOM 1011 C C . TYR A 1 123 ? -1.054 -7.577 9.182 1.00 96.50 123 TYR A C 1
ATOM 1013 O O . TYR A 1 123 ? -1.977 -8.338 8.888 1.00 96.50 123 TYR A O 1
ATOM 1021 N N . HIS A 1 124 ? 0.112 -8.038 9.634 1.00 95.12 124 HIS A N 1
ATOM 1022 C CA . HIS A 1 124 ? 0.381 -9.449 9.877 1.00 95.12 124 HIS A CA 1
ATOM 1023 C C . HIS A 1 124 ? 0.378 -9.757 11.380 1.00 95.12 124 HIS A C 1
ATOM 1025 O O . HIS A 1 124 ? 1.349 -9.484 12.093 1.00 95.12 124 HIS A O 1
ATOM 1031 N N . ALA A 1 125 ? -0.705 -10.382 11.853 1.00 95.44 125 ALA A N 1
ATOM 1032 C CA . ALA A 1 125 ? -0.925 -10.700 13.265 1.00 95.44 125 ALA A CA 1
ATOM 1033 C C . ALA A 1 125 ? 0.164 -11.604 13.871 1.00 95.44 125 ALA A C 1
ATOM 1035 O O . ALA A 1 125 ? 0.585 -11.381 15.001 1.00 95.44 125 ALA A O 1
ATOM 1036 N N . GLY A 1 126 ? 0.677 -12.587 13.118 1.00 94.69 126 GLY A N 1
ATOM 1037 C CA . GLY A 1 126 ? 1.648 -13.561 13.638 1.00 94.69 126 GLY A CA 1
ATOM 1038 C C . GLY A 1 126 ? 3.021 -12.977 13.991 1.00 94.69 126 GLY A C 1
ATOM 1039 O O . GLY A 1 126 ? 3.745 -13.559 14.793 1.00 94.69 126 GLY A O 1
ATOM 1040 N N . THR A 1 127 ? 3.386 -11.836 13.404 1.00 94.62 127 THR A N 1
ATOM 1041 C CA . THR A 1 127 ? 4.647 -11.120 13.695 1.00 94.62 127 THR A CA 1
ATOM 1042 C C . THR A 1 127 ? 4.410 -9.724 14.262 1.00 94.62 127 THR A C 1
ATOM 1044 O O . THR A 1 127 ? 5.368 -8.978 14.474 1.00 94.62 127 THR A O 1
ATOM 1047 N N . GLU A 1 128 ? 3.141 -9.362 14.456 1.00 96.56 128 GLU A N 1
ATOM 1048 C CA . GLU A 1 128 ? 2.684 -8.023 14.817 1.00 96.56 128 GLU A CA 1
ATOM 1049 C C . GLU A 1 128 ? 3.354 -6.930 13.970 1.00 96.56 128 GLU A C 1
ATOM 1051 O O . GLU A 1 128 ? 3.895 -5.955 14.492 1.00 96.56 128 GLU A O 1
ATOM 1056 N N . SER A 1 129 ? 3.353 -7.114 12.648 1.00 96.50 129 SER A N 1
ATOM 1057 C CA . SER A 1 129 ? 4.033 -6.217 11.707 1.00 96.50 129 SER A CA 1
ATOM 1058 C C . SER A 1 129 ? 3.040 -5.491 10.813 1.00 96.50 129 SER A C 1
ATOM 1060 O O . SER A 1 129 ? 2.141 -6.127 10.270 1.00 96.50 129 SER A O 1
ATOM 1062 N N . LEU A 1 130 ? 3.261 -4.197 10.586 1.00 97.06 130 LEU A N 1
ATOM 1063 C CA . LEU A 1 130 ? 2.725 -3.499 9.421 1.00 97.06 130 LEU A CA 1
ATOM 1064 C C . LEU A 1 130 ? 3.689 -3.678 8.248 1.00 97.06 130 LEU A C 1
ATOM 1066 O O . LEU A 1 130 ? 4.900 -3.465 8.384 1.00 97.06 130 LEU A O 1
ATOM 1070 N N . ILE A 1 131 ? 3.148 -4.073 7.107 1.00 95.06 131 ILE A N 1
ATOM 1071 C CA . ILE A 1 131 ? 3.882 -4.367 5.887 1.00 95.06 131 ILE A CA 1
ATOM 1072 C C . ILE A 1 131 ? 3.524 -3.313 4.845 1.00 95.06 131 ILE A C 1
ATOM 1074 O O . ILE A 1 131 ? 2.351 -3.081 4.566 1.00 95.06 131 ILE A O 1
ATOM 1078 N N . PHE A 1 132 ? 4.545 -2.694 4.258 1.00 94.81 132 PHE A N 1
ATOM 1079 C CA . PHE A 1 132 ? 4.398 -1.693 3.207 1.00 94.81 132 PHE A CA 1
ATOM 1080 C C . PHE A 1 132 ? 5.280 -2.029 2.011 1.00 94.81 132 PHE A C 1
ATOM 1082 O O . PHE A 1 132 ? 6.355 -2.618 2.152 1.00 94.81 132 PHE A O 1
ATOM 1089 N N . ARG A 1 133 ? 4.848 -1.595 0.828 1.00 93.06 133 ARG A N 1
ATOM 1090 C CA . ARG A 1 133 ? 5.646 -1.663 -0.396 1.00 93.06 133 ARG A CA 1
ATOM 1091 C C . ARG A 1 133 ? 5.852 -0.276 -0.956 1.00 93.06 133 ARG A C 1
ATOM 1093 O O . ARG A 1 133 ? 4.895 0.430 -1.274 1.00 93.06 133 ARG A O 1
ATOM 1100 N N . SER A 1 134 ? 7.117 0.083 -1.093 1.00 94.94 134 SER A N 1
ATOM 1101 C CA . SER A 1 134 ? 7.556 1.356 -1.632 1.00 94.94 134 SER A CA 1
ATOM 1102 C C . SER A 1 134 ? 6.962 1.587 -3.015 1.00 94.94 134 SER A C 1
ATOM 1104 O O . SER A 1 134 ? 6.569 2.706 -3.302 1.00 94.94 134 SER A O 1
ATOM 1106 N N . GLU A 1 135 ? 6.826 0.549 -3.850 1.00 93.69 135 GLU A N 1
ATOM 1107 C CA . GLU A 1 135 ? 6.260 0.693 -5.194 1.00 93.69 135 GLU A CA 1
ATOM 1108 C C . GLU A 1 135 ? 4.858 1.302 -5.168 1.00 93.69 135 GLU A C 1
ATOM 1110 O O . GLU A 1 135 ? 4.601 2.243 -5.912 1.00 93.69 135 GLU A O 1
ATOM 1115 N N . PHE A 1 136 ? 3.983 0.820 -4.282 1.00 93.62 136 PHE A N 1
ATOM 1116 C CA . PHE A 1 136 ? 2.632 1.360 -4.147 1.00 93.62 136 PHE A CA 1
ATOM 1117 C C . PHE A 1 136 ? 2.636 2.730 -3.470 1.00 93.62 136 PHE A C 1
ATOM 1119 O O . PHE A 1 136 ? 1.973 3.650 -3.941 1.00 93.62 136 PHE A O 1
ATOM 1126 N N . LEU A 1 137 ? 3.435 2.895 -2.411 1.00 94.62 137 LEU A N 1
ATOM 1127 C CA . LEU A 1 137 ? 3.488 4.142 -1.648 1.00 94.62 137 LEU A CA 1
ATOM 1128 C C . LEU A 1 137 ? 4.048 5.341 -2.432 1.00 94.62 137 LEU A C 1
ATOM 1130 O O . LEU A 1 137 ? 3.780 6.476 -2.048 1.00 94.62 137 LEU A O 1
ATOM 1134 N N . ILE A 1 138 ? 4.787 5.133 -3.530 1.00 94.69 138 ILE A N 1
ATOM 1135 C CA . ILE A 1 138 ? 5.232 6.232 -4.412 1.00 94.69 138 ILE A CA 1
ATOM 1136 C C . ILE A 1 138 ? 4.047 7.020 -4.984 1.00 94.69 138 ILE A C 1
ATOM 1138 O O . ILE A 1 138 ? 4.175 8.215 -5.238 1.00 94.69 138 ILE A O 1
ATOM 1142 N N . LEU A 1 139 ? 2.911 6.356 -5.209 1.00 93.25 139 LEU A N 1
ATOM 1143 C CA . LEU A 1 139 ? 1.725 6.962 -5.816 1.00 93.25 139 LEU A CA 1
ATOM 1144 C C . LEU A 1 139 ? 0.768 7.577 -4.783 1.00 93.25 139 LEU A C 1
ATOM 1146 O O . LEU A 1 139 ? -0.269 8.106 -5.169 1.00 93.25 139 LEU A O 1
ATOM 1150 N N . VAL A 1 140 ? 1.105 7.501 -3.492 1.00 93.88 140 VAL A N 1
ATOM 1151 C CA . VAL A 1 140 ? 0.227 7.871 -2.377 1.00 93.88 140 VAL A CA 1
ATOM 1152 C C . VAL A 1 140 ? 0.618 9.236 -1.815 1.00 93.88 140 VAL A C 1
ATOM 1154 O O . VAL A 1 140 ? 1.790 9.506 -1.542 1.00 93.88 140 VAL A O 1
ATOM 1157 N N . GLU A 1 141 ? -0.373 10.097 -1.587 1.00 93.69 141 GLU A N 1
ATOM 1158 C CA . GLU A 1 141 ? -0.175 11.387 -0.919 1.00 93.69 141 GLU A CA 1
ATOM 1159 C C . GLU A 1 141 ? -0.092 11.240 0.615 1.00 93.69 141 GLU A C 1
ATOM 1161 O O . GLU A 1 141 ? -0.577 10.277 1.204 1.00 93.69 141 GLU A O 1
ATOM 1166 N N . GLU A 1 142 ? 0.509 12.209 1.316 1.00 92.69 142 GLU A N 1
ATOM 1167 C CA . GLU A 1 142 ? 0.727 12.115 2.773 1.00 92.69 142 GLU A CA 1
ATOM 1168 C C . GLU A 1 142 ? -0.573 11.955 3.586 1.00 92.69 142 GLU A C 1
ATOM 1170 O O . GLU A 1 142 ? -0.617 11.204 4.563 1.00 92.69 142 GLU A O 1
ATOM 1175 N N . ASN A 1 143 ? -1.639 12.649 3.185 1.00 91.94 143 ASN A N 1
ATOM 1176 C CA . ASN A 1 143 ? -2.958 12.564 3.817 1.00 91.94 143 ASN A CA 1
ATOM 1177 C C . ASN A 1 143 ? -3.610 11.186 3.625 1.00 91.94 143 ASN A C 1
ATOM 1179 O O . ASN A 1 143 ? -4.262 10.688 4.538 1.00 91.94 143 ASN A O 1
ATOM 1183 N N . GLU A 1 144 ? -3.448 10.576 2.455 1.00 94.00 144 GLU A N 1
ATOM 1184 C CA . GLU A 1 144 ? -3.921 9.229 2.155 1.00 94.00 144 GLU A CA 1
ATOM 1185 C C . GLU A 1 144 ? -3.098 8.192 2.923 1.00 94.00 144 GLU A C 1
ATOM 1187 O O . GLU A 1 144 ? -3.661 7.292 3.549 1.00 94.00 144 GLU A O 1
ATOM 1192 N N . PHE A 1 145 ? -1.778 8.38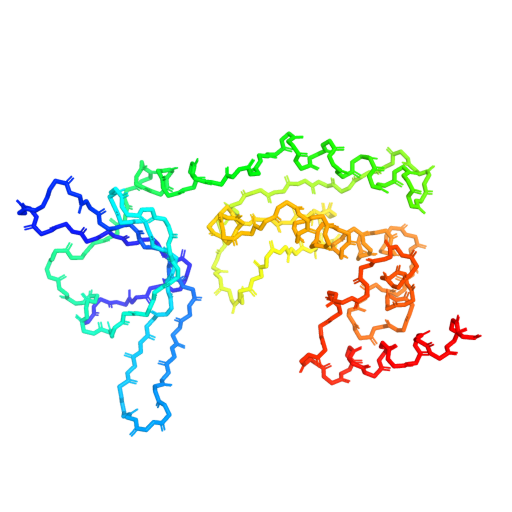1 2.990 1.00 95.62 145 PHE A N 1
ATOM 1193 C CA . PHE A 1 145 ? -0.894 7.528 3.772 1.00 95.62 145 PHE A CA 1
ATOM 1194 C C . PHE A 1 145 ? -1.259 7.501 5.260 1.00 95.62 145 PHE A C 1
ATOM 1196 O O . PHE A 1 145 ? -1.256 6.432 5.867 1.00 95.62 145 PHE A O 1
ATOM 1203 N N . GLU A 1 146 ? -1.612 8.644 5.861 1.00 96.69 146 GLU A N 1
ATOM 1204 C CA . GLU A 1 146 ? -2.080 8.678 7.255 1.00 96.69 146 GLU A CA 1
ATOM 1205 C C . GLU A 1 146 ? -3.307 7.779 7.467 1.00 96.69 146 GLU A C 1
ATOM 1207 O O . GLU A 1 146 ? -3.377 7.072 8.472 1.00 96.69 146 GLU A O 1
ATOM 1212 N N . LYS A 1 147 ? -4.239 7.755 6.509 1.00 95.81 147 LYS A N 1
ATOM 1213 C CA . LYS A 1 147 ? -5.451 6.932 6.586 1.00 95.81 147 LYS A CA 1
ATOM 1214 C C . LYS A 1 147 ? -5.152 5.445 6.415 1.00 95.81 147 LYS A C 1
ATOM 1216 O O . LYS A 1 147 ? -5.694 4.638 7.164 1.00 95.81 147 LYS A O 1
ATOM 1221 N N . ILE A 1 148 ? -4.267 5.091 5.480 1.00 95.69 148 ILE A N 1
ATOM 1222 C CA . ILE A 1 148 ? -3.772 3.714 5.307 1.00 95.69 148 ILE A CA 1
ATOM 1223 C C . ILE A 1 148 ? -3.088 3.250 6.596 1.00 95.69 148 ILE A C 1
ATOM 1225 O O . ILE A 1 148 ? -3.381 2.181 7.116 1.00 95.69 148 ILE A O 1
ATOM 1229 N N . LEU A 1 149 ? -2.218 4.082 7.171 1.00 97.62 149 LEU A N 1
ATOM 1230 C CA . LEU A 1 149 ? -1.529 3.754 8.414 1.00 97.62 149 LEU A CA 1
ATOM 1231 C C . LEU A 1 149 ? -2.507 3.588 9.586 1.00 97.62 149 LEU A C 1
ATOM 1233 O O . LEU A 1 149 ? -2.358 2.654 10.369 1.00 97.62 149 LEU A O 1
ATOM 1237 N N . LEU A 1 150 ? -3.516 4.456 9.708 1.00 98.25 150 LEU A N 1
ATOM 1238 C CA . LEU A 1 150 ? -4.571 4.313 10.717 1.00 98.25 150 LEU A CA 1
ATOM 1239 C C . LEU A 1 150 ? -5.378 3.025 10.540 1.00 98.25 150 LEU A C 1
ATOM 1241 O O . LEU A 1 150 ? -5.705 2.392 11.543 1.00 98.25 150 LEU A O 1
ATOM 1245 N N . HIS A 1 151 ? -5.667 2.628 9.300 1.00 97.94 151 HIS A N 1
ATOM 1246 C CA . HIS A 1 151 ? -6.361 1.379 8.997 1.00 97.94 151 HIS A CA 1
ATOM 1247 C C . HIS A 1 151 ? -5.600 0.172 9.554 1.00 97.94 151 HIS A C 1
ATOM 1249 O O . HIS A 1 151 ? -6.118 -0.565 10.397 1.00 97.94 151 HIS A O 1
ATOM 1255 N N . GLU A 1 152 ? -4.326 0.040 9.182 1.00 98.06 152 GLU A N 1
ATOM 1256 C CA . GLU A 1 152 ? -3.485 -1.063 9.653 1.00 98.06 152 GLU A CA 1
ATOM 1257 C C . GLU A 1 152 ? -3.257 -1.021 11.171 1.00 98.06 152 GLU A C 1
ATOM 1259 O O . GLU A 1 152 ? -3.180 -2.055 11.838 1.00 98.06 152 GLU A O 1
ATOM 1264 N N . LEU A 1 153 ? -3.183 0.179 11.754 1.00 98.50 153 LEU A N 1
ATOM 1265 C CA . LEU A 1 153 ? -3.074 0.333 13.201 1.00 98.50 153 LEU A CA 1
ATOM 1266 C C . LEU A 1 153 ? -4.347 -0.072 13.944 1.00 98.50 153 LEU A C 1
ATOM 1268 O O . LEU A 1 153 ? -4.229 -0.561 15.064 1.00 98.50 153 LEU A O 1
ATOM 1272 N N . CYS A 1 154 ? -5.534 0.076 13.352 1.00 98.50 154 CYS A N 1
ATOM 1273 C CA . CYS A 1 154 ? -6.770 -0.437 13.946 1.00 98.50 154 CYS A CA 1
ATOM 1274 C C . CYS A 1 154 ? -6.753 -1.966 14.008 1.00 98.50 154 CYS A C 1
ATOM 1276 O O . CYS A 1 154 ? -7.089 -2.527 15.053 1.00 98.50 154 CYS A O 1
ATOM 1278 N N . HIS A 1 155 ? -6.294 -2.636 12.941 1.00 98.38 155 HIS A N 1
ATOM 1279 C CA . HIS A 1 155 ? -6.100 -4.088 12.956 1.00 98.38 155 HIS A CA 1
ATOM 1280 C C . HIS A 1 155 ? -5.156 -4.499 14.089 1.00 98.38 155 HIS A C 1
ATOM 1282 O O . HIS A 1 155 ? -5.485 -5.363 14.903 1.00 98.38 155 HIS A O 1
ATOM 1288 N N . TRP A 1 156 ? -3.992 -3.847 14.167 1.00 98.56 156 TRP A N 1
ATOM 1289 C CA . TRP A 1 156 ? -3.004 -4.131 15.201 1.00 98.56 156 TRP A CA 1
ATOM 1290 C C . TRP A 1 156 ? -3.541 -3.885 16.612 1.00 98.56 156 TRP A C 1
ATOM 1292 O O . TRP A 1 156 ? -3.420 -4.761 17.467 1.00 98.56 156 TRP A O 1
ATOM 1302 N N . TYR A 1 157 ? -4.135 -2.716 16.857 1.00 98.56 157 TYR A N 1
ATOM 1303 C CA . TYR A 1 157 ? -4.618 -2.321 18.175 1.00 98.56 157 TYR A CA 1
ATOM 1304 C C . TYR A 1 157 ? -5.656 -3.312 18.701 1.00 98.56 157 TYR A C 1
ATOM 1306 O O . TYR A 1 157 ? -5.504 -3.823 19.808 1.00 98.56 157 TYR A O 1
ATOM 1314 N N . LEU A 1 158 ? -6.665 -3.636 17.888 1.00 98.50 158 LEU A N 1
ATOM 1315 C CA . LEU A 1 158 ? -7.718 -4.568 18.284 1.00 98.50 158 LEU A CA 1
ATOM 1316 C C . LEU A 1 158 ? -7.172 -5.986 18.482 1.00 98.50 158 LEU A C 1
ATOM 1318 O O . LEU A 1 158 ? -7.551 -6.656 19.442 1.00 98.50 158 LEU A O 1
ATOM 1322 N N . HIS A 1 159 ? -6.217 -6.419 17.652 1.00 98.25 159 HIS A N 1
ATOM 1323 C CA . HIS A 1 159 ? -5.558 -7.709 17.839 1.00 98.25 159 HIS A CA 1
ATOM 1324 C C . HIS A 1 159 ? -4.840 -7.798 19.193 1.00 98.25 159 HIS A C 1
ATOM 1326 O O . HIS A 1 159 ? -5.061 -8.757 19.934 1.00 98.25 159 HIS A O 1
ATOM 1332 N N . ILE A 1 160 ? -4.029 -6.798 19.563 1.00 97.19 160 ILE A N 1
ATOM 1333 C CA . ILE A 1 160 ? 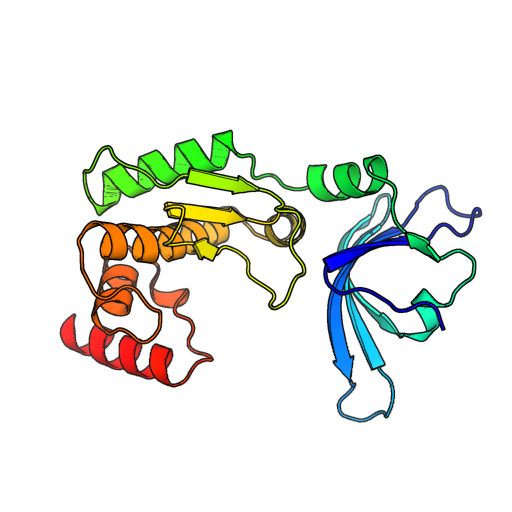-3.288 -6.839 20.835 1.00 97.19 160 ILE A CA 1
ATOM 1334 C C . ILE A 1 160 ? -4.187 -6.649 22.065 1.00 97.19 160 ILE A C 1
ATOM 1336 O O . ILE A 1 160 ? -3.794 -7.036 23.166 1.00 97.19 160 ILE A O 1
ATOM 1340 N N . THR A 1 161 ? -5.385 -6.075 21.908 1.00 97.31 161 THR A N 1
ATOM 1341 C CA . THR A 1 161 ? -6.370 -5.977 22.997 1.00 97.31 161 THR A CA 1
ATOM 1342 C C . THR A 1 161 ? -7.301 -7.186 23.082 1.00 97.31 161 THR A C 1
ATOM 1344 O O . THR A 1 161 ? -8.116 -7.245 23.999 1.00 97.31 161 THR A O 1
ATOM 1347 N N . GLY A 1 162 ? -7.176 -8.163 22.176 1.00 97.44 162 GLY A N 1
ATOM 1348 C CA . GLY A 1 162 ? -8.009 -9.369 22.160 1.00 97.44 162 GLY A CA 1
ATOM 1349 C C . GLY A 1 162 ? -9.421 -9.150 21.611 1.00 97.44 162 GLY A C 1
ATOM 1350 O O . GLY A 1 162 ? -10.317 -9.933 21.919 1.00 97.44 162 GLY A O 1
ATOM 1351 N N . GLU A 1 163 ? -9.614 -8.094 20.823 1.00 97.94 163 GLU A N 1
ATOM 1352 C CA . GLU A 1 163 ? -10.877 -7.733 20.179 1.00 97.94 163 GLU A CA 1
ATOM 1353 C C . GLU A 1 163 ? -10.952 -8.281 18.745 1.00 97.94 163 GLU A C 1
ATOM 1355 O O . GLU A 1 163 ? -9.953 -8.692 18.148 1.00 97.94 163 GLU A O 1
ATOM 1360 N N . GLU A 1 164 ? -12.152 -8.263 18.166 1.00 97.31 164 GLU A N 1
ATOM 1361 C CA . GLU A 1 164 ? -12.362 -8.593 16.755 1.00 97.31 164 GLU A CA 1
ATOM 1362 C C . GLU A 1 164 ? -11.764 -7.500 15.856 1.00 97.31 164 GLU A C 1
ATOM 1364 O O . GLU A 1 164 ? -12.092 -6.320 15.993 1.00 97.31 164 GLU A O 1
ATOM 1369 N N . TYR A 1 165 ? -10.858 -7.887 14.957 1.00 97.69 165 TYR A N 1
ATOM 1370 C CA . TYR A 1 165 ? -9.974 -6.957 14.254 1.00 97.69 165 TYR A CA 1
ATOM 1371 C C . TYR A 1 165 ? -10.002 -7.086 12.735 1.00 97.69 165 TYR A C 1
ATOM 1373 O O . TYR A 1 165 ? -9.196 -6.438 12.092 1.00 97.69 165 TYR A O 1
ATOM 1381 N N . ARG A 1 166 ? -10.841 -7.923 12.123 1.00 96.88 166 ARG A N 1
ATOM 1382 C CA . ARG A 1 166 ? -10.880 -8.095 10.659 1.00 96.88 166 ARG A CA 1
ATOM 1383 C C . ARG A 1 166 ? -11.828 -7.085 10.016 1.00 96.88 166 ARG A C 1
ATOM 1385 O O . ARG A 1 166 ? -12.784 -6.657 10.646 1.00 96.88 166 ARG A O 1
ATOM 1392 N N . ASP A 1 167 ? -11.644 -6.810 8.724 1.00 95.69 167 ASP A N 1
ATOM 1393 C CA . ASP A 1 167 ? -12.508 -5.901 7.944 1.00 95.69 167 ASP A CA 1
ATOM 1394 C C . ASP A 1 167 ? -14.011 -6.178 8.082 1.00 95.69 167 ASP A C 1
ATOM 1396 O O . ASP A 1 167 ? -14.829 -5.263 8.083 1.00 95.69 167 ASP A O 1
ATOM 1400 N N . ARG A 1 168 ? -14.377 -7.458 8.186 1.00 96.62 168 ARG A N 1
ATOM 1401 C CA . ARG A 1 168 ? -15.763 -7.924 8.325 1.00 96.62 168 ARG A CA 1
ATOM 1402 C C . ARG A 1 168 ? -16.352 -7.755 9.728 1.00 96.62 168 ARG A C 1
ATOM 1404 O O . ARG A 1 168 ? -17.528 -8.055 9.921 1.00 96.62 168 ARG A O 1
ATOM 1411 N N . ASP A 1 169 ? -15.545 -7.357 10.704 1.00 97.88 169 ASP A N 1
ATOM 1412 C CA . ASP A 1 169 ? -15.946 -7.294 12.102 1.00 97.88 169 ASP A CA 1
ATOM 1413 C C . ASP A 1 169 ? -16.489 -5.890 12.415 1.00 97.88 169 ASP A C 1
ATOM 1415 O O . ASP A 1 169 ? -15.866 -4.869 12.115 1.00 97.88 169 ASP A O 1
ATOM 1419 N N . VAL A 1 170 ? -17.666 -5.816 13.048 1.00 97.62 170 VAL A N 1
ATOM 1420 C CA . VAL A 1 170 ? -18.313 -4.530 13.384 1.00 97.62 170 VAL A CA 1
ATOM 1421 C C . VAL A 1 170 ? -17.419 -3.695 14.299 1.00 97.62 170 VAL A C 1
ATOM 1423 O O . VAL A 1 170 ? -17.291 -2.489 14.098 1.00 97.62 170 VAL A O 1
ATOM 1426 N N . ARG A 1 171 ? -16.743 -4.340 15.258 1.00 97.88 171 ARG A N 1
ATOM 1427 C CA . ARG A 1 171 ? -15.835 -3.673 16.198 1.00 97.88 171 ARG A CA 1
ATOM 1428 C C . ARG A 1 171 ? -14.674 -2.968 15.491 1.00 97.88 171 ARG A C 1
ATOM 1430 O O . ARG A 1 171 ? -14.311 -1.859 15.882 1.00 97.88 171 ARG A O 1
ATOM 1437 N N . PHE A 1 172 ? -14.128 -3.578 14.438 1.00 98.31 172 PHE A N 1
ATOM 1438 C CA . PHE A 1 172 ? -13.094 -2.964 13.609 1.00 98.31 172 PHE A CA 1
ATOM 1439 C C . PHE A 1 172 ? -13.617 -1.721 12.886 1.00 98.31 172 PHE A C 1
ATOM 1441 O O . PHE A 1 172 ? -13.001 -0.658 12.964 1.00 98.31 172 PHE A O 1
ATOM 1448 N N . ALA A 1 173 ? -14.793 -1.817 12.263 1.00 97.69 173 ALA A N 1
ATOM 1449 C CA . ALA A 1 173 ? -15.411 -0.676 11.596 1.00 97.69 173 ALA A CA 1
ATOM 1450 C C . ALA A 1 173 ? -15.735 0.482 12.562 1.00 97.69 173 ALA A C 1
ATOM 1452 O O . ALA A 1 173 ? -15.531 1.647 12.220 1.00 97.69 173 ALA A O 1
ATOM 1453 N N . GLU A 1 174 ? -16.185 0.186 13.784 1.00 97.94 174 GLU A N 1
ATOM 1454 C CA . GLU A 1 174 ? -16.386 1.199 14.829 1.00 97.94 174 GLU A CA 1
ATOM 1455 C C . GLU A 1 174 ? -15.079 1.914 15.191 1.00 97.94 174 GLU A C 1
ATOM 1457 O O . GLU A 1 174 ? -15.068 3.138 15.347 1.00 97.94 174 GLU A O 1
ATOM 1462 N N . GLU A 1 175 ? -13.972 1.174 15.312 1.00 98.19 175 GLU A N 1
ATOM 1463 C CA . GLU A 1 175 ? -12.670 1.768 15.614 1.00 98.19 175 GLU A CA 1
ATOM 1464 C C . GLU A 1 175 ? -12.166 2.638 14.454 1.00 98.19 175 GLU A C 1
ATOM 1466 O O . GLU A 1 175 ? -11.729 3.761 14.706 1.00 98.19 175 GLU A O 1
ATOM 1471 N N . LEU A 1 176 ? -12.327 2.201 13.196 1.00 97.50 176 LEU A N 1
ATOM 1472 C CA . LEU A 1 176 ? -12.012 3.015 12.012 1.00 97.50 176 LEU A CA 1
ATOM 1473 C C . LEU A 1 176 ? -12.769 4.349 12.011 1.00 97.50 176 LEU A C 1
ATOM 1475 O O . LEU A 1 176 ? -12.172 5.406 11.790 1.00 97.50 176 LEU A O 1
ATOM 1479 N N . ILE A 1 177 ? -14.078 4.320 12.283 1.00 97.00 177 ILE A N 1
ATOM 1480 C CA . ILE A 1 177 ? -14.901 5.536 12.354 1.00 97.00 177 ILE A CA 1
ATOM 1481 C C . ILE A 1 177 ? -14.404 6.441 13.486 1.00 97.00 177 ILE A C 1
ATOM 1483 O O . ILE A 1 177 ? -14.216 7.641 13.279 1.00 97.00 177 ILE A O 1
ATOM 1487 N N . LYS A 1 178 ? -14.136 5.874 14.668 1.00 96.81 178 LYS A N 1
ATOM 1488 C CA . LYS A 1 178 ? -13.643 6.611 15.839 1.00 96.81 178 LYS A CA 1
ATOM 1489 C C . LYS A 1 178 ? -12.300 7.301 15.581 1.00 96.81 178 LYS A C 1
ATOM 1491 O O . LYS A 1 178 ? -12.103 8.421 16.057 1.00 96.81 178 LYS A O 1
ATOM 1496 N N . VAL A 1 179 ? -11.376 6.667 14.856 1.00 96.94 179 VAL A N 1
ATOM 1497 C CA . VAL A 1 179 ? -10.074 7.278 14.529 1.00 96.94 179 VAL A CA 1
ATOM 1498 C C . VAL A 1 179 ? -10.123 8.217 13.320 1.00 96.94 179 VAL A C 1
ATOM 1500 O O . VAL A 1 179 ? -9.131 8.882 13.035 1.00 96.94 179 VAL A O 1
ATOM 1503 N N . GLY A 1 180 ? -11.274 8.330 12.648 1.00 95.00 180 GLY A N 1
ATOM 1504 C CA . GLY A 1 180 ? -11.451 9.198 11.483 1.00 95.00 180 GLY A CA 1
ATOM 1505 C C . GLY A 1 180 ? -10.874 8.619 10.190 1.00 95.00 180 GLY A C 1
ATOM 1506 O O . GLY A 1 180 ? -10.471 9.385 9.321 1.00 95.00 180 GLY A O 1
ATOM 1507 N N . ALA A 1 181 ? -10.819 7.290 10.076 1.00 95.31 181 ALA A N 1
ATOM 1508 C CA . ALA A 1 181 ? -10.370 6.561 8.888 1.00 95.31 181 ALA A CA 1
ATOM 1509 C C . ALA A 1 181 ? -11.497 5.704 8.281 1.00 95.31 181 ALA A C 1
ATOM 1511 O O . ALA A 1 181 ? -11.239 4.696 7.636 1.00 95.31 181 ALA A O 1
ATOM 1512 N N . GLY A 1 182 ? -12.764 6.068 8.499 1.00 90.00 182 GLY A N 1
ATOM 1513 C CA . GLY A 1 182 ? -13.903 5.261 8.052 1.00 90.00 182 GLY A CA 1
ATOM 1514 C C . GLY A 1 182 ? -13.963 5.058 6.533 1.00 90.00 182 GLY A C 1
ATOM 1515 O O . GLY A 1 182 ? -14.415 4.016 6.070 1.00 90.00 182 GLY A O 1
ATOM 1516 N N . GLU A 1 183 ? -13.458 6.008 5.745 1.00 90.00 183 GLU A N 1
ATOM 1517 C CA . GLU A 1 183 ? -13.395 5.884 4.286 1.00 90.00 183 GLU A CA 1
ATOM 1518 C C . GLU A 1 183 ? -12.429 4.803 3.780 1.00 90.00 183 GLU A C 1
ATOM 1520 O O . GLU A 1 183 ? -12.502 4.449 2.607 1.00 90.00 183 GLU A O 1
ATOM 1525 N N . THR A 1 184 ? -11.535 4.281 4.627 1.00 90.00 184 THR A N 1
ATOM 1526 C CA . THR A 1 184 ? -10.626 3.185 4.253 1.00 90.00 184 THR A CA 1
ATOM 1527 C C . THR A 1 184 ? -11.234 1.811 4.498 1.00 90.00 184 THR A C 1
ATOM 1529 O O . THR A 1 184 ? -10.566 0.801 4.290 1.00 90.00 184 THR A O 1
ATOM 1532 N N . ALA A 1 185 ? -12.493 1.744 4.939 1.00 81.69 185 ALA A N 1
ATOM 1533 C CA . ALA A 1 185 ? -13.204 0.482 5.025 1.00 81.69 185 ALA A CA 1
ATOM 1534 C C . ALA A 1 185 ? -13.222 -0.206 3.651 1.00 81.69 185 ALA A C 1
ATOM 1536 O O . ALA A 1 185 ? -13.453 0.424 2.617 1.00 81.69 185 ALA A O 1
ATOM 1537 N N . ASN A 1 186 ? -13.005 -1.519 3.636 1.00 87.94 186 ASN A N 1
ATOM 1538 C CA . ASN A 1 186 ? -12.931 -2.322 2.419 1.00 87.94 186 ASN A CA 1
ATOM 1539 C C . ASN A 1 186 ? -14.327 -2.575 1.812 1.00 87.94 186 ASN A C 1
ATOM 1541 O O . ASN A 1 186 ? -14.803 -3.704 1.735 1.00 87.94 186 ASN A O 1
ATOM 1545 N N . LEU A 1 187 ? -15.029 -1.511 1.408 1.00 87.00 187 LEU A N 1
ATOM 1546 C CA . LEU A 1 187 ? -16.455 -1.544 1.046 1.00 87.00 187 LEU A CA 1
ATOM 1547 C C . LEU A 1 187 ? -16.767 -2.345 -0.228 1.00 87.00 187 LEU A C 1
ATOM 1549 O O . LEU A 1 187 ? -17.931 -2.651 -0.489 1.00 87.00 187 LEU A O 1
ATOM 1553 N N . HIS A 1 188 ? -15.750 -2.700 -1.015 1.00 87.25 188 HIS A N 1
ATOM 1554 C CA . HIS A 1 188 ? -15.896 -3.639 -2.129 1.00 87.25 188 HIS A CA 1
ATOM 1555 C C . HIS A 1 188 ? -16.154 -5.076 -1.649 1.00 87.25 188 HIS A C 1
ATOM 1557 O O . HIS A 1 188 ? -16.692 -5.887 -2.400 1.00 87.25 188 HIS A O 1
ATOM 1563 N N . ASN A 1 189 ? -15.804 -5.391 -0.400 1.00 92.19 189 ASN A N 1
ATOM 1564 C CA . ASN A 1 189 ? -16.163 -6.635 0.259 1.00 92.19 189 ASN A CA 1
ATOM 1565 C C . ASN A 1 189 ? -17.538 -6.504 0.942 1.00 92.19 189 ASN A C 1
ATOM 1567 O O . ASN A 1 189 ? -17.760 -5.627 1.778 1.00 92.19 189 ASN A O 1
ATOM 1571 N N . ASP A 1 190 ? -18.460 -7.414 0.622 1.00 94.94 190 ASP A N 1
ATOM 1572 C CA . ASP A 1 190 ? -19.829 -7.383 1.150 1.00 94.94 190 ASP A CA 1
ATOM 1573 C C . ASP A 1 190 ? -19.922 -7.540 2.674 1.00 94.94 190 ASP A C 1
ATOM 1575 O O . ASP A 1 190 ? -20.833 -6.979 3.287 1.00 94.94 190 ASP A O 1
ATOM 1579 N N . GLU A 1 191 ? -19.031 -8.314 3.297 1.00 96.44 191 GLU A N 1
ATOM 1580 C CA . GLU A 1 191 ? -19.021 -8.487 4.752 1.00 96.44 191 GLU A CA 1
ATOM 1581 C C . GLU A 1 191 ? -18.518 -7.214 5.441 1.00 96.44 191 GLU A C 1
ATOM 1583 O O . GLU A 1 191 ? -19.168 -6.721 6.363 1.00 96.44 191 GLU A O 1
ATOM 1588 N N . ALA A 1 192 ? -17.426 -6.631 4.938 1.00 94.75 192 ALA A N 1
ATOM 1589 C CA . ALA A 1 192 ? -16.868 -5.383 5.456 1.00 94.75 192 ALA A CA 1
ATOM 1590 C C . ALA A 1 192 ? -17.841 -4.206 5.307 1.00 94.75 192 ALA A C 1
ATOM 1592 O O . ALA A 1 192 ? -18.052 -3.433 6.243 1.00 94.75 192 ALA A O 1
ATOM 1593 N N . ARG A 1 193 ? -18.518 -4.108 4.157 1.00 95.81 193 ARG A N 1
ATOM 1594 C CA . ARG A 1 193 ? -19.554 -3.096 3.927 1.00 95.81 193 ARG A CA 1
ATOM 1595 C C . ARG A 1 193 ? -20.702 -3.210 4.931 1.00 95.81 193 ARG A C 1
ATOM 1597 O O . ARG A 1 193 ? -21.102 -2.203 5.510 1.00 95.81 193 ARG A O 1
ATOM 1604 N N . LYS A 1 194 ? -21.204 -4.424 5.184 1.00 96.62 194 LYS A N 1
ATOM 1605 C CA . LYS A 1 194 ? -22.254 -4.657 6.193 1.00 96.62 194 LYS A CA 1
ATOM 1606 C C . LYS A 1 194 ? -21.784 -4.281 7.596 1.00 96.62 194 LYS A C 1
ATOM 1608 O O . LYS A 1 194 ? -22.535 -3.646 8.332 1.00 96.62 194 LYS A O 1
ATOM 1613 N N . ALA A 1 195 ? -20.557 -4.650 7.962 1.00 96.12 195 ALA A N 1
ATOM 1614 C CA . ALA A 1 195 ? -19.981 -4.296 9.254 1.00 96.12 195 ALA A CA 1
ATOM 1615 C C . ALA A 1 195 ? -19.921 -2.774 9.445 1.00 96.12 195 ALA A C 1
ATOM 1617 O O . ALA A 1 195 ? -20.349 -2.259 10.479 1.00 96.12 195 ALA A O 1
ATOM 1618 N N . PHE A 1 196 ? -19.486 -2.053 8.410 1.00 96.00 196 PHE A N 1
ATOM 1619 C CA . PHE A 1 196 ? -19.416 -0.596 8.407 1.00 96.00 196 PHE A CA 1
ATOM 1620 C C . PHE A 1 196 ? -20.788 0.085 8.495 1.00 96.00 196 PHE A C 1
ATOM 1622 O O . PHE A 1 196 ? -20.950 1.061 9.231 1.00 96.00 196 PHE A O 1
ATOM 1629 N N . GLU A 1 197 ? -21.795 -0.439 7.791 1.00 95.75 197 GLU A N 1
ATOM 1630 C CA . GLU A 1 197 ? -23.182 0.035 7.885 1.00 95.75 197 GLU A CA 1
ATOM 1631 C C . GLU A 1 197 ? -23.736 -0.124 9.313 1.00 95.75 197 GLU A C 1
ATOM 1633 O O . GLU A 1 197 ? -24.366 0.798 9.836 1.00 95.75 197 GLU A O 1
ATOM 1638 N N . ILE A 1 198 ? -23.473 -1.259 9.972 1.00 96.62 198 ILE A N 1
ATOM 1639 C CA . ILE A 1 198 ? -23.884 -1.499 11.365 1.00 96.62 198 ILE A CA 1
ATOM 1640 C C . ILE A 1 198 ? -23.159 -0.534 12.313 1.00 96.62 198 ILE A C 1
ATOM 1642 O O . ILE A 1 198 ? -23.815 0.170 13.079 1.00 96.62 198 ILE A O 1
ATOM 1646 N N . ALA A 1 199 ? -21.830 -0.439 12.218 1.00 95.75 199 ALA A N 1
ATOM 1647 C CA . ALA A 1 199 ? -21.014 0.447 13.049 1.00 95.75 199 ALA A CA 1
ATOM 1648 C C . ALA A 1 199 ? -21.444 1.920 12.932 1.00 95.75 199 ALA A C 1
ATOM 1650 O O . ALA A 1 199 ? -21.599 2.622 13.931 1.00 95.75 199 ALA A O 1
ATOM 1651 N N . SER A 1 200 ? -21.722 2.378 11.708 1.00 93.25 200 SER A N 1
ATOM 1652 C CA . SER A 1 200 ? -22.202 3.738 11.441 1.00 93.25 200 SER A CA 1
ATOM 1653 C C . SER A 1 200 ? -23.553 4.036 12.095 1.00 93.25 200 SER A C 1
ATOM 1655 O O . SER A 1 200 ? -23.819 5.184 12.443 1.00 93.25 200 SER A O 1
ATOM 1657 N N . ASN A 1 201 ? -24.416 3.029 12.255 1.00 93.06 201 ASN A N 1
ATOM 1658 C CA . ASN A 1 201 ? -25.693 3.179 12.949 1.00 93.06 201 ASN A CA 1
ATOM 1659 C C . ASN A 1 201 ? -25.534 3.132 14.475 1.00 93.06 201 ASN A C 1
ATOM 1661 O O . ASN A 1 201 ? -26.265 3.837 15.161 1.00 93.06 201 ASN A O 1
ATOM 1665 N N . ASN A 1 202 ? -24.581 2.355 15.000 1.00 91.19 202 ASN A N 1
ATOM 1666 C CA . ASN A 1 202 ? -24.295 2.286 16.439 1.00 91.19 202 ASN A CA 1
ATOM 1667 C C . ASN A 1 202 ? -23.746 3.607 17.003 1.00 91.19 202 ASN A C 1
ATOM 1669 O O . ASN A 1 202 ? -23.928 3.897 18.182 1.00 91.19 202 ASN A O 1
ATOM 1673 N N . LEU A 1 203 ? -23.050 4.385 16.169 1.00 85.25 203 LEU A N 1
ATOM 1674 C CA . LEU A 1 203 ? -22.368 5.624 16.557 1.00 85.25 203 LEU A CA 1
ATOM 1675 C C . LEU A 1 203 ? -23.195 6.904 16.313 1.00 85.25 203 LEU A C 1
ATOM 1677 O O . LEU A 1 203 ? -22.696 8.000 16.577 1.00 85.25 203 LEU A O 1
ATOM 1681 N N . ARG A 1 204 ? -24.425 6.781 15.796 1.00 75.81 204 ARG A N 1
ATOM 1682 C CA . ARG A 1 204 ? -25.388 7.887 15.626 1.00 75.81 204 ARG A CA 1
ATOM 1683 C C . ARG A 1 204 ? -26.251 8.070 16.867 1.00 75.81 204 ARG A C 1
ATOM 1685 O O . ARG A 1 204 ? -26.515 9.247 17.198 1.00 75.81 204 ARG A O 1
#

Sequence (204 aa):
MKTITIGGHYTYDDGLTESKTIMFVIRRGKYEDDDAEFYDTISLFGSYGVHQREFEVEFFQDKDVRLATQEEVNKLRSHCSFTPSTVRNKMDYLISKHWGINNRPNIVFDPYEPLETTYLGAYHAGTESLIFRSEFLILVEENEFEKILLHELCHWYLHITGEEYRDRDVRFAEELIKVGAGETANLHNDEARKAFEIASNNLR

Secondary structure (DSSP, 8-state):
-PPP-TT-EEEE--SSSS--EEEEEEEEEE-SSSS-EEEEEEEEETTTEEEEEEEETTGGGSTTEEEPPHHHHHHHHTT----HHHHHHHHHHHHHHHH--S---EEEES-S---SS--S-EEEGGGTEEEE-HHHHTT--HHHHHHHHHHHHHHHHHHHHTS--STT-HHHHHHHHHHT-GGGS-TTSHHHHHHHHHHHHHT-

Foldseek 3Di:
DPDDAQQFWKWADPVPDPWIKIWHWHDKDADPPDNWIWTWIFIQTGPVGTDIDIDTPVVCVDPRMDGDDPVSVVVLLVLQPDDPVNLVVLQCVLCCVQPVDDDAFAEAEPDPDGCPHDDQWAADLVRSYIYHYSSSNSVDDPVRVSLSSQLNVLLSVCSVVVHDRDLLALSSLLSCVSSVNNVPRPCVDPSSVVSNVVSVVVVD

pLDDT: mean 92.45, std 7.0, range [55.0, 98.56]